Protein AF-A0A838SZ37-F1 (afdb_monomer_lite)

Secondary structure (DSSP, 8-state):
--HHHHTTSSS---TTT-SS-SSS-HHHHHHHHHHH--EEEEETT-S---B--EEEEEEETTEEEEEEEEEE--BS-----TT-SSSS-TTTTTT---EEEEEEEEEETTEEEEEEEEESTTTTPPBTB-GGGSTTTTEEEGGGSB-SSTTSPEEEEPTTT--EESSHHHHHT-SGGG-----S-EEEEEPP--GGGB-B-SS---TT-SSPP-BS-S-B---S-TTTTTTSTT--B-TTSS-----S-TTS---PPPHHHHHHHHT-

Sequence (268 aa):
MTKDYCYGNTSPLDAATDRDNDRIRDDCEAELASRLAPLLNIGNDESYPERQPYWAASRHPDRPDNIQIIYALSYLYDGGCQFCWVSKDSRQHQGDSEFIVLEITNAGGATWGLLYATLSAHFGAEEGVAPQYQSGADSYYWGDLDYPQGPFPRIWSSLDKHANYRNRAACESGAFARQDSCHGDYIGTQIPAPASRNLGNYYHVPAGSEIVATQLIPCTSWEGPDWMYYAARTGQECFWSDNVFSGWDPTKPDDATPYKRIFKIFGF

Structure (mmCIF, N/CA/C/O backbone):
data_AF-A0A838SZ37-F1
#
_entry.id   AF-A0A838SZ37-F1
#
loop_
_atom_site.group_PDB
_atom_site.id
_atom_site.type_symbol
_atom_site.label_atom_id
_atom_site.label_alt_id
_atom_site.label_comp_id
_atom_site.label_asym_id
_atom_site.label_entity_id
_atom_site.label_seq_id
_atom_site.pdbx_PDB_ins_code
_atom_site.Cartn_x
_atom_site.Cartn_y
_atom_site.Cartn_z
_atom_site.occupancy
_atom_site.B_iso_or_equiv
_atom_site.auth_seq_id
_atom_site.auth_comp_id
_atom_site.auth_asym_id
_atom_site.auth_atom_id
_atom_site.pdbx_PDB_model_num
ATOM 1 N N . MET A 1 1 ? -12.815 -10.605 12.157 1.00 90.31 1 MET A N 1
ATOM 2 C CA . MET A 1 1 ? -13.070 -9.539 13.150 1.00 90.31 1 MET A CA 1
ATOM 3 C C . MET A 1 1 ? -14.317 -8.699 12.828 1.00 90.31 1 MET A C 1
ATOM 5 O O . MET A 1 1 ? -14.578 -8.508 11.645 1.00 90.31 1 MET A O 1
ATOM 9 N N . THR A 1 2 ? -15.100 -8.209 13.808 1.00 94.25 2 THR A N 1
ATOM 10 C CA . THR A 1 2 ? -16.325 -7.398 13.558 1.00 94.25 2 THR A CA 1
ATOM 11 C C . THR A 1 2 ? -16.055 -5.888 13.519 1.00 94.25 2 THR A C 1
ATOM 13 O O . THR A 1 2 ? -15.099 -5.421 14.132 1.00 94.25 2 THR A O 1
ATOM 16 N N . LYS A 1 3 ? -16.937 -5.114 12.863 1.00 94.94 3 LYS A N 1
ATOM 17 C CA . LYS A 1 3 ? -16.900 -3.634 12.859 1.00 94.94 3 LYS A CA 1
ATOM 18 C C . LYS A 1 3 ? -16.854 -3.044 14.271 1.00 94.94 3 LYS A C 1
ATOM 20 O O . LYS A 1 3 ? -16.010 -2.204 14.562 1.00 94.94 3 LYS A O 1
ATOM 25 N N . ASP A 1 4 ? -17.727 -3.525 15.153 1.00 94.81 4 ASP A N 1
ATOM 26 C CA . ASP A 1 4 ? -17.821 -3.020 16.525 1.00 94.81 4 ASP A CA 1
ATOM 27 C C . ASP A 1 4 ? -16.569 -3.294 17.357 1.00 94.81 4 ASP A C 1
ATOM 29 O O . ASP A 1 4 ? -16.221 -2.499 18.225 1.00 94.81 4 ASP A O 1
ATOM 33 N N . TYR A 1 5 ? -15.872 -4.394 17.082 1.00 95.44 5 TYR A N 1
ATOM 34 C CA . TYR A 1 5 ? -14.597 -4.675 17.723 1.00 95.44 5 TYR A CA 1
ATOM 35 C C . TYR A 1 5 ? -13.499 -3.735 17.216 1.00 95.44 5 TYR A C 1
ATOM 37 O O . TYR A 1 5 ? -12.807 -3.116 18.023 1.00 95.44 5 TYR A O 1
ATOM 45 N N . CYS A 1 6 ? -13.385 -3.591 15.891 1.00 96.00 6 CYS A N 1
ATOM 46 C CA . CYS A 1 6 ? -12.374 -2.750 15.249 1.00 96.00 6 CYS A CA 1
ATOM 47 C C . CYS A 1 6 ? -12.474 -1.287 15.678 1.00 96.00 6 CYS A C 1
ATOM 49 O O . CYS A 1 6 ? -11.462 -0.655 15.940 1.00 96.00 6 CYS A O 1
ATOM 51 N N . TYR A 1 7 ? -13.692 -0.763 15.803 1.00 94.81 7 TYR A N 1
ATOM 52 C CA . TYR A 1 7 ? -13.933 0.623 16.207 1.00 94.81 7 TYR A CA 1
ATOM 53 C C . TYR A 1 7 ? -14.081 0.820 17.717 1.00 94.81 7 TYR A C 1
ATOM 55 O O . TYR A 1 7 ? -14.432 1.909 18.162 1.00 94.81 7 TYR A O 1
ATOM 63 N N . GLY A 1 8 ? -13.842 -0.227 18.506 1.00 92.75 8 GLY A N 1
ATOM 64 C CA . GLY A 1 8 ? -13.887 -0.170 19.961 1.00 92.75 8 GLY A CA 1
ATOM 65 C C . GLY A 1 8 ? -15.275 0.021 20.582 1.00 92.75 8 GLY A C 1
ATOM 66 O O . GLY A 1 8 ? -15.378 0.364 21.759 1.00 92.75 8 GLY A O 1
ATOM 67 N N . ASN A 1 9 ? -16.351 -0.245 19.838 1.00 92.38 9 ASN A N 1
ATOM 68 C CA . ASN A 1 9 ? -17.729 -0.181 20.336 1.00 92.38 9 ASN A CA 1
ATOM 69 C C . ASN A 1 9 ? -18.027 -1.289 21.364 1.00 92.38 9 ASN A C 1
ATOM 71 O O . ASN A 1 9 ? -18.806 -1.079 22.291 1.00 92.38 9 ASN A O 1
ATOM 75 N N . THR A 1 10 ? -17.421 -2.475 21.217 1.00 90.81 10 THR A N 1
ATOM 76 C CA . THR A 1 10 ? -17.567 -3.589 22.181 1.00 90.81 10 THR A CA 1
ATOM 77 C C . THR A 1 10 ? -16.479 -3.619 23.249 1.00 90.81 10 THR A C 1
ATOM 79 O O . THR A 1 10 ? -16.637 -4.264 24.284 1.00 90.81 10 THR A O 1
ATOM 82 N N . SER A 1 11 ? -15.339 -2.984 22.997 1.00 89.94 11 SER A N 1
ATOM 83 C CA . SER A 1 11 ? -14.203 -2.916 23.917 1.00 89.94 11 SER A CA 1
ATOM 84 C C . SER A 1 11 ? -13.462 -1.613 23.644 1.00 89.94 11 SER A C 1
ATOM 86 O O . SER A 1 11 ? -12.938 -1.485 22.537 1.00 89.94 11 SER A O 1
ATOM 88 N N . PRO A 1 12 ? -13.430 -0.664 24.597 1.00 91.38 12 PRO A N 1
ATOM 89 C CA . PRO A 1 12 ? -12.857 0.656 24.361 1.00 91.38 12 PRO A CA 1
ATOM 90 C C . PRO A 1 12 ? -11.426 0.594 23.819 1.00 91.38 12 PRO A C 1
ATOM 92 O O . PRO A 1 12 ? -10.666 -0.320 24.156 1.00 91.38 12 PRO A O 1
ATOM 95 N N . LEU A 1 13 ? -11.093 1.559 22.965 1.00 92.50 13 LEU A N 1
ATOM 96 C CA . LEU A 1 13 ? -9.727 1.803 22.509 1.00 92.50 13 LEU A CA 1
ATOM 97 C C . LEU A 1 13 ? -8.950 2.539 23.605 1.00 92.50 13 LEU A C 1
ATOM 99 O O . LEU A 1 13 ? -9.512 3.337 24.359 1.00 92.50 13 LEU A O 1
ATOM 103 N N . ASP A 1 14 ? -7.658 2.260 23.680 1.00 90.88 14 ASP A N 1
ATOM 104 C CA . ASP A 1 14 ? -6.694 2.932 24.542 1.00 90.88 14 ASP A CA 1
ATOM 105 C C . ASP A 1 14 ? -5.328 2.993 23.845 1.00 90.88 14 ASP A C 1
ATOM 107 O O . ASP A 1 14 ? -5.125 2.372 22.806 1.00 90.88 14 ASP A O 1
ATOM 111 N N . ALA A 1 15 ? -4.360 3.693 24.440 1.00 89.00 15 ALA A N 1
ATOM 112 C CA . ALA A 1 15 ? -3.028 3.854 23.849 1.00 89.00 15 ALA A CA 1
ATOM 113 C C . ALA A 1 15 ? -2.243 2.534 23.681 1.00 89.00 15 ALA A C 1
ATOM 115 O O . ALA A 1 15 ? -1.171 2.535 23.083 1.00 89.00 15 ALA A O 1
ATOM 116 N N . ALA A 1 16 ? -2.719 1.419 24.248 1.00 90.62 16 ALA A N 1
ATOM 117 C CA . ALA A 1 16 ? -2.117 0.102 24.053 1.00 90.62 16 ALA A CA 1
ATOM 118 C C . ALA A 1 16 ? -2.767 -0.677 22.901 1.00 90.62 16 ALA A C 1
ATOM 120 O O . ALA A 1 16 ? -2.186 -1.654 22.431 1.00 90.62 16 ALA A O 1
ATOM 121 N N . THR A 1 17 ? -3.968 -0.281 22.481 1.00 94.31 17 THR A N 1
ATOM 122 C CA . THR A 1 17 ? -4.795 -1.002 21.510 1.00 94.31 17 THR A CA 1
ATOM 123 C C . THR A 1 17 ? -5.094 -0.204 20.243 1.00 94.31 17 THR A C 1
ATOM 125 O O . THR A 1 17 ? -5.561 -0.811 19.288 1.00 94.31 17 THR A O 1
ATOM 128 N N . ASP A 1 18 ? -4.819 1.098 20.250 1.00 93.56 18 ASP A N 1
ATOM 129 C CA . ASP A 1 18 ? -4.876 2.058 19.139 1.00 93.56 18 ASP A CA 1
ATOM 130 C C . ASP A 1 18 ? -3.680 3.016 19.322 1.00 93.56 18 ASP A C 1
ATOM 132 O O . ASP A 1 18 ? -3.767 4.039 20.012 1.00 93.56 18 ASP A O 1
ATOM 136 N N . ARG A 1 19 ? -2.493 2.585 18.874 1.00 92.25 19 ARG A N 1
ATOM 137 C CA . ARG A 1 19 ? -1.213 3.264 19.172 1.00 92.25 19 ARG A CA 1
ATOM 138 C C . ARG A 1 19 ? -0.998 4.514 18.333 1.00 92.25 19 ARG A C 1
ATOM 140 O O . ARG A 1 19 ? -0.318 5.433 18.792 1.00 92.25 19 ARG A O 1
ATOM 147 N N . ASP A 1 20 ? -1.520 4.533 17.117 1.00 90.69 20 ASP A N 1
ATOM 148 C CA . ASP A 1 20 ? -1.491 5.680 16.216 1.00 90.69 20 ASP A CA 1
ATOM 149 C C . ASP A 1 20 ? -2.720 6.586 16.357 1.00 90.69 20 ASP A C 1
ATOM 151 O O . ASP A 1 20 ? -2.723 7.683 15.797 1.00 90.69 20 ASP A O 1
ATOM 155 N N . ASN A 1 21 ? -3.678 6.219 17.212 1.00 88.56 21 ASN A N 1
ATOM 156 C CA . ASN A 1 21 ? -4.825 7.028 17.619 1.00 88.56 21 ASN A CA 1
ATOM 157 C C . ASN A 1 21 ? -5.723 7.418 16.432 1.00 88.56 21 ASN A C 1
ATOM 159 O O . ASN A 1 21 ? -6.247 8.537 16.344 1.00 88.56 21 ASN A O 1
ATOM 163 N N . ASP A 1 22 ? -5.914 6.483 15.510 1.00 87.25 22 ASP A N 1
ATOM 164 C CA . ASP A 1 22 ? -6.737 6.662 14.319 1.00 87.25 22 ASP A CA 1
ATOM 165 C C . ASP A 1 22 ? -8.210 6.229 14.551 1.00 87.25 22 ASP A C 1
ATOM 167 O O . ASP A 1 22 ? -9.100 6.457 13.714 1.00 87.25 22 ASP A O 1
ATOM 171 N N . ARG A 1 23 ? -8.499 5.715 15.761 1.00 90.50 23 ARG A N 1
ATOM 172 C CA . ARG A 1 23 ? -9.772 5.132 16.217 1.00 90.50 23 ARG A CA 1
ATOM 173 C C . ARG A 1 23 ? -10.104 3.797 15.563 1.00 90.50 23 ARG A C 1
ATOM 175 O O . ARG A 1 23 ? -11.296 3.475 15.400 1.00 90.50 23 ARG A O 1
ATOM 182 N N . ILE A 1 24 ? -9.086 3.033 15.209 1.00 93.56 24 ILE A N 1
ATOM 183 C CA . ILE A 1 24 ? -9.139 1.640 14.805 1.00 93.56 24 ILE A CA 1
ATOM 184 C C . ILE A 1 24 ? -8.192 0.867 15.725 1.00 93.56 24 ILE A C 1
ATOM 186 O O . ILE A 1 24 ? -7.162 1.343 16.174 1.00 93.56 24 ILE A O 1
ATOM 190 N N . ARG A 1 25 ? -8.590 -0.343 16.102 1.00 95.94 25 ARG A N 1
ATOM 191 C CA . ARG A 1 25 ? -7.747 -1.203 16.926 1.00 95.94 25 ARG A CA 1
ATOM 192 C C . ARG A 1 25 ? -6.575 -1.751 16.101 1.00 95.94 25 ARG A C 1
ATOM 194 O O . ARG A 1 25 ? -6.836 -2.400 15.091 1.00 95.94 25 ARG A O 1
ATOM 201 N N . ASP A 1 26 ? -5.338 -1.630 16.582 1.00 95.88 26 ASP A N 1
ATOM 202 C CA . ASP A 1 26 ? -4.105 -2.097 15.918 1.00 95.88 26 ASP A CA 1
ATOM 203 C C . ASP A 1 26 ? -4.183 -3.548 15.401 1.00 95.88 26 ASP A C 1
ATOM 205 O O . ASP A 1 26 ? -3.699 -3.880 14.316 1.00 95.88 26 ASP A O 1
ATOM 209 N N . ASP A 1 27 ? -4.761 -4.460 16.193 1.00 96.69 27 ASP A N 1
ATOM 210 C CA . ASP A 1 27 ? -4.891 -5.869 15.801 1.00 96.69 27 ASP A CA 1
ATOM 211 C C . ASP A 1 27 ? -5.932 -6.076 14.689 1.00 96.69 27 ASP A C 1
ATOM 213 O O . ASP A 1 27 ? -5.777 -6.984 13.867 1.00 96.69 27 ASP A O 1
ATOM 217 N N . CYS A 1 28 ? -6.936 -5.199 14.603 1.00 96.81 28 CYS A N 1
ATOM 218 C CA . CYS A 1 28 ? -7.872 -5.147 13.492 1.00 96.81 28 CYS A CA 1
ATOM 219 C C . CYS A 1 28 ? -7.204 -4.667 12.225 1.00 96.81 28 CYS A C 1
ATOM 221 O O . CYS A 1 28 ? -7.352 -5.310 11.185 1.00 96.81 28 CYS A O 1
ATOM 223 N N . GLU A 1 29 ? -6.454 -3.577 12.312 1.00 97.19 29 GLU A N 1
ATOM 224 C CA . GLU A 1 29 ? -5.706 -3.066 11.176 1.00 97.19 29 GLU A CA 1
ATOM 225 C C . GLU A 1 29 ? -4.769 -4.133 10.616 1.00 97.19 29 GLU A C 1
ATOM 227 O O . GLU A 1 29 ? -4.822 -4.436 9.427 1.00 97.19 29 GLU A O 1
ATOM 232 N N . ALA A 1 30 ? -3.985 -4.781 11.484 1.00 97.44 30 ALA A N 1
ATOM 233 C CA . ALA A 1 30 ? -3.047 -5.819 11.081 1.00 97.44 30 ALA A CA 1
ATOM 234 C C . ALA A 1 30 ? -3.750 -7.052 10.481 1.00 97.44 30 ALA A C 1
ATOM 236 O O . ALA A 1 30 ? -3.291 -7.583 9.465 1.00 97.44 30 ALA A O 1
ATOM 237 N N . GLU A 1 31 ? -4.871 -7.513 11.061 1.00 96.56 31 GLU A N 1
ATOM 238 C CA . GLU A 1 31 ? -5.658 -8.621 10.495 1.00 96.56 31 GLU A CA 1
ATOM 239 C C . GLU A 1 31 ? -6.200 -8.253 9.108 1.00 96.56 31 GLU A C 1
ATOM 241 O O . GLU A 1 31 ? -6.088 -9.050 8.172 1.00 96.56 31 GLU A O 1
ATOM 246 N N . LEU A 1 32 ? -6.773 -7.056 8.953 1.00 96.69 32 LEU A N 1
ATOM 247 C CA . LEU A 1 32 ? -7.344 -6.597 7.689 1.00 96.69 32 LEU A CA 1
ATOM 248 C C . LEU A 1 32 ? -6.263 -6.386 6.627 1.00 96.69 32 LEU A C 1
ATOM 250 O O . LEU A 1 32 ? -6.397 -6.922 5.524 1.00 96.69 32 LEU A O 1
ATOM 254 N N . ALA A 1 33 ? -5.178 -5.690 6.968 1.00 97.50 33 ALA A N 1
ATOM 255 C CA . ALA A 1 33 ? -4.065 -5.414 6.071 1.00 97.50 33 ALA A CA 1
ATOM 256 C C . ALA A 1 33 ? -3.401 -6.706 5.590 1.00 97.50 33 ALA A C 1
ATOM 258 O O . ALA A 1 33 ? -3.152 -6.850 4.394 1.00 97.50 33 ALA A O 1
ATOM 259 N N . SER A 1 34 ? -3.180 -7.683 6.474 1.00 96.12 34 SER A N 1
ATOM 260 C CA . SER A 1 34 ? -2.608 -8.975 6.087 1.00 96.12 34 SER A CA 1
ATOM 261 C C . SER A 1 34 ? -3.577 -9.832 5.272 1.00 96.12 34 SER A C 1
ATOM 263 O O . SER A 1 34 ? -3.155 -10.488 4.321 1.00 96.12 34 SER A O 1
ATOM 265 N N . ARG A 1 35 ? -4.868 -9.856 5.622 1.00 94.06 35 ARG A N 1
ATOM 266 C CA . ARG A 1 35 ? -5.858 -10.722 4.962 1.00 94.06 35 ARG A CA 1
ATOM 267 C C . ARG A 1 35 ? -6.258 -10.223 3.576 1.00 94.06 35 ARG A C 1
ATOM 269 O O . ARG A 1 35 ? -6.558 -11.040 2.705 1.00 94.06 35 ARG A O 1
ATOM 276 N N . LEU A 1 36 ? -6.322 -8.907 3.401 1.00 94.75 36 LEU A N 1
ATOM 277 C CA . LEU A 1 36 ? -6.743 -8.254 2.161 1.00 94.75 36 LEU A CA 1
ATOM 278 C C . LEU A 1 36 ? -5.561 -7.758 1.323 1.00 94.75 36 LEU A C 1
ATOM 280 O O . LEU A 1 36 ? -5.788 -7.218 0.243 1.00 94.75 36 LEU A O 1
ATOM 284 N N . ALA A 1 37 ? -4.325 -8.000 1.782 1.00 96.56 37 ALA A N 1
ATOM 285 C CA . ALA A 1 37 ? -3.109 -7.697 1.043 1.00 96.56 37 ALA A CA 1
ATOM 286 C C . ALA A 1 37 ? -3.202 -8.212 -0.401 1.00 96.56 37 ALA A C 1
ATOM 288 O O . ALA A 1 37 ? -3.410 -9.418 -0.590 1.00 96.56 37 ALA A O 1
ATOM 289 N N . PRO A 1 38 ? -3.038 -7.333 -1.405 1.00 96.50 38 PRO A N 1
ATOM 290 C CA . PRO A 1 38 ? -3.094 -7.720 -2.802 1.00 96.50 38 PRO A CA 1
ATOM 291 C C . PRO A 1 38 ? -2.074 -8.798 -3.165 1.00 96.50 38 PRO A C 1
ATOM 293 O O . PRO A 1 38 ? -0.976 -8.877 -2.602 1.00 96.50 38 PRO A O 1
ATOM 296 N N . LEU A 1 39 ? -2.422 -9.592 -4.174 1.00 95.62 39 LEU A N 1
ATOM 297 C CA . LEU A 1 39 ? -1.465 -10.414 -4.896 1.00 95.62 39 LEU A CA 1
ATOM 298 C C . LEU A 1 39 ? -0.758 -9.527 -5.922 1.00 95.62 39 LEU A C 1
ATOM 300 O O . LEU A 1 39 ? -1.337 -9.195 -6.957 1.00 95.62 39 LEU A O 1
ATOM 304 N N . LEU A 1 40 ? 0.485 -9.151 -5.637 1.00 95.00 40 LEU A N 1
ATOM 305 C CA . LEU A 1 40 ? 1.296 -8.357 -6.546 1.00 95.00 40 LEU A CA 1
ATOM 306 C C . LEU A 1 40 ? 1.958 -9.277 -7.572 1.00 95.00 40 LEU A C 1
ATOM 308 O O . LEU A 1 40 ? 2.808 -10.107 -7.237 1.00 95.00 40 LEU A O 1
ATOM 312 N N . ASN A 1 41 ? 1.529 -9.143 -8.818 1.00 93.88 41 ASN A N 1
ATOM 313 C CA . ASN A 1 41 ? 2.091 -9.823 -9.968 1.00 93.88 41 ASN A CA 1
ATOM 314 C C . ASN A 1 41 ? 3.240 -8.979 -10.523 1.00 93.88 41 ASN A C 1
ATOM 316 O O . ASN A 1 41 ? 3.003 -7.921 -11.104 1.00 93.88 41 ASN A O 1
ATOM 320 N N . ILE A 1 42 ? 4.458 -9.500 -10.395 1.00 90.81 42 ILE A N 1
ATOM 321 C CA . ILE A 1 42 ? 5.675 -8.952 -11.003 1.00 90.81 42 ILE A CA 1
ATOM 322 C C . ILE A 1 42 ? 6.172 -9.951 -12.059 1.00 90.81 42 ILE A C 1
ATOM 324 O O . ILE A 1 42 ? 6.028 -11.169 -11.871 1.00 90.81 42 ILE A O 1
ATOM 328 N N . GLY A 1 43 ? 6.682 -9.440 -13.181 1.00 88.19 43 GLY A N 1
ATOM 329 C CA . GLY A 1 43 ? 7.246 -10.257 -14.255 1.00 88.19 43 GLY A CA 1
ATOM 330 C C . GLY A 1 43 ? 8.454 -11.050 -13.760 1.00 88.19 43 GLY A C 1
ATOM 331 O O . GLY A 1 43 ? 9.215 -10.590 -12.914 1.00 88.19 43 GLY A O 1
ATOM 332 N N . ASN A 1 44 ? 8.639 -12.272 -14.251 1.00 87.81 44 ASN A N 1
ATOM 333 C CA . ASN A 1 44 ? 9.827 -13.070 -13.935 1.00 87.81 44 ASN A CA 1
ATOM 334 C C . ASN A 1 44 ? 11.111 -12.530 -14.586 1.00 87.81 44 ASN A C 1
ATOM 336 O O . ASN A 1 44 ? 12.204 -12.976 -14.239 1.00 87.81 44 ASN A O 1
ATOM 340 N N . ASP A 1 45 ? 10.958 -11.618 -15.539 1.00 85.69 45 ASP A N 1
ATOM 341 C CA . ASP A 1 45 ? 11.991 -10.838 -16.202 1.00 85.69 45 ASP A CA 1
ATOM 342 C C . ASP A 1 45 ? 12.221 -9.466 -15.550 1.00 85.69 45 ASP A C 1
ATOM 344 O O . ASP A 1 45 ? 13.029 -8.700 -16.068 1.00 85.69 45 ASP A O 1
ATOM 348 N N . GLU A 1 46 ? 11.568 -9.174 -14.417 1.00 87.75 46 GLU A N 1
ATOM 349 C CA . GLU A 1 46 ? 11.818 -7.961 -13.635 1.00 87.75 46 GLU A CA 1
ATOM 350 C C . GLU A 1 46 ? 13.281 -7.881 -13.203 1.00 87.75 46 GLU A C 1
ATOM 352 O O . GLU A 1 46 ? 13.822 -8.799 -12.577 1.00 87.75 46 GLU A O 1
ATOM 357 N N . SER A 1 47 ? 13.914 -6.759 -13.543 1.00 85.19 47 SER A N 1
ATOM 358 C CA . SER A 1 47 ? 15.313 -6.498 -13.233 1.00 85.19 47 SER A CA 1
ATOM 359 C C . SER A 1 47 ? 15.512 -6.158 -11.755 1.00 85.19 47 SER A C 1
ATOM 361 O O . SER A 1 47 ? 16.606 -6.376 -11.229 1.00 85.19 47 SER A O 1
ATOM 363 N N . TYR A 1 48 ? 14.476 -5.625 -11.095 1.00 84.94 48 TYR A N 1
ATOM 364 C CA . TYR A 1 48 ? 14.543 -5.057 -9.747 1.00 84.94 48 TYR A CA 1
ATOM 365 C C . TYR A 1 48 ? 13.353 -5.457 -8.845 1.00 84.94 48 TYR A C 1
ATOM 367 O O . TYR A 1 48 ? 12.674 -4.602 -8.276 1.00 84.94 48 TYR A O 1
ATOM 375 N N . PRO A 1 49 ? 13.072 -6.761 -8.657 1.00 87.62 49 PRO A N 1
ATOM 376 C CA . PRO A 1 49 ? 11.864 -7.210 -7.961 1.00 87.62 49 PRO A CA 1
ATOM 377 C C . PRO A 1 49 ? 11.897 -6.973 -6.441 1.00 87.62 49 PRO A C 1
ATOM 379 O O . PRO A 1 49 ? 10.880 -7.167 -5.751 1.00 87.62 49 PRO A O 1
ATOM 382 N N . GLU A 1 50 ? 13.067 -6.646 -5.888 1.00 88.38 50 GLU A N 1
ATOM 383 C CA . GLU A 1 50 ? 13.269 -6.503 -4.456 1.00 88.38 50 GLU A CA 1
ATOM 384 C C . GLU A 1 50 ? 12.626 -5.237 -3.906 1.00 88.38 50 GLU A C 1
ATOM 386 O O . GLU A 1 50 ? 12.739 -4.141 -4.448 1.00 88.38 50 GLU A O 1
ATOM 391 N N . ARG A 1 51 ? 11.943 -5.403 -2.777 1.00 90.50 51 ARG A N 1
ATOM 392 C CA . ARG A 1 51 ? 11.127 -4.363 -2.162 1.00 90.50 51 ARG A CA 1
ATOM 393 C C . ARG A 1 51 ? 10.912 -4.635 -0.683 1.00 90.50 51 ARG A C 1
ATOM 395 O O . ARG A 1 51 ? 10.989 -5.785 -0.236 1.00 90.50 51 ARG A O 1
ATOM 402 N N . GLN A 1 52 ? 10.599 -3.587 0.064 1.00 92.00 52 GLN A N 1
ATOM 403 C CA . GLN A 1 52 ? 10.385 -3.635 1.504 1.00 92.00 52 GLN A CA 1
ATOM 404 C C . GLN A 1 52 ? 9.054 -2.978 1.865 1.00 92.00 52 GLN A C 1
ATOM 406 O O . GLN A 1 52 ? 9.047 -1.885 2.411 1.00 92.00 52 GLN A O 1
ATOM 411 N N . PRO A 1 53 ? 7.918 -3.635 1.595 1.00 95.44 53 PRO A N 1
ATOM 412 C CA . PRO A 1 53 ? 6.636 -2.970 1.697 1.00 95.44 53 PRO A CA 1
ATOM 413 C C . PRO A 1 53 ? 6.271 -2.664 3.148 1.00 95.44 53 PRO A C 1
ATOM 415 O O . PRO A 1 53 ? 6.537 -3.467 4.053 1.00 95.44 53 PRO A O 1
ATOM 418 N N . TYR A 1 54 ? 5.625 -1.518 3.311 1.00 97.31 54 TYR A N 1
ATOM 419 C CA . TYR A 1 54 ? 5.018 -0.989 4.523 1.00 97.31 54 TYR A CA 1
ATOM 420 C C . TYR A 1 54 ? 3.529 -0.764 4.297 1.00 97.31 54 TYR A C 1
ATOM 422 O O . TYR A 1 54 ? 3.047 -0.789 3.162 1.00 97.31 54 TYR A O 1
ATOM 430 N N . TRP A 1 55 ? 2.783 -0.551 5.372 1.00 98.06 55 TRP A N 1
ATOM 431 C CA . TRP A 1 55 ? 1.358 -0.284 5.261 1.00 98.06 55 TRP A CA 1
ATOM 432 C C . TRP A 1 55 ? 0.878 0.695 6.323 1.00 98.06 55 TRP A C 1
ATOM 434 O O . TRP A 1 55 ? 1.522 0.849 7.352 1.00 98.06 55 TRP A O 1
ATOM 444 N N . ALA A 1 56 ? -0.250 1.345 6.072 1.00 97.00 56 ALA A N 1
ATOM 445 C CA . ALA A 1 56 ? -1.001 2.099 7.072 1.00 97.00 56 ALA A CA 1
ATOM 446 C C . ALA A 1 56 ? -2.488 1.826 6.884 1.00 97.00 56 ALA A C 1
ATOM 448 O O . ALA A 1 56 ? -2.925 1.539 5.763 1.00 97.00 56 ALA A O 1
ATOM 449 N N . ALA A 1 57 ? -3.253 1.923 7.963 1.00 96.00 57 ALA A N 1
ATOM 450 C CA . ALA A 1 57 ? -4.700 1.938 7.909 1.00 96.00 57 ALA A CA 1
ATOM 451 C C . ALA A 1 57 ? -5.228 3.284 8.421 1.00 96.00 57 ALA A C 1
ATOM 453 O O . ALA A 1 57 ? -4.533 4.051 9.083 1.00 96.00 57 ALA A O 1
ATOM 454 N N . SER A 1 58 ? -6.429 3.629 7.980 1.00 93.50 58 SER A N 1
ATOM 455 C CA . SER A 1 58 ? -7.139 4.807 8.455 1.00 93.50 58 SER A CA 1
ATOM 456 C C . SER A 1 58 ? -8.631 4.634 8.252 1.00 93.50 58 SER A C 1
ATOM 458 O O . SER A 1 58 ? -9.095 3.834 7.432 1.00 93.50 58 SER A O 1
ATOM 460 N N . ARG A 1 59 ? -9.433 5.424 8.961 1.00 91.50 59 ARG A N 1
ATOM 461 C CA . ARG A 1 59 ? -10.827 5.623 8.559 1.00 91.50 59 ARG A CA 1
ATOM 462 C C . ARG A 1 59 ? -10.868 6.487 7.309 1.00 91.50 59 ARG A C 1
ATOM 464 O O . ARG A 1 59 ? -10.188 7.506 7.240 1.00 91.50 59 ARG A O 1
ATOM 471 N N . HIS A 1 60 ? -11.745 6.143 6.369 1.00 90.44 60 HIS A N 1
ATOM 472 C CA . HIS A 1 60 ? -11.960 7.004 5.212 1.00 90.44 60 HIS A CA 1
ATOM 473 C C . HIS A 1 60 ? -12.492 8.375 5.682 1.00 90.44 60 HIS A C 1
ATOM 475 O O . HIS A 1 60 ? -13.527 8.412 6.362 1.00 90.44 60 HIS A O 1
ATOM 481 N N . PRO A 1 61 ? -11.880 9.505 5.275 1.00 83.31 61 PRO A N 1
ATOM 482 C CA . PRO A 1 61 ? -12.192 10.833 5.815 1.00 83.31 61 PRO A CA 1
ATOM 483 C C . PRO A 1 61 ? -13.661 11.236 5.616 1.00 83.31 61 PRO A C 1
ATOM 485 O O . PRO A 1 61 ? -14.309 11.723 6.540 1.00 83.31 61 PRO A O 1
ATOM 488 N N . ASP A 1 62 ? -14.224 10.953 4.436 1.00 85.38 62 ASP A N 1
ATOM 489 C CA . ASP A 1 62 ? -15.632 11.259 4.125 1.00 85.38 62 ASP A CA 1
ATOM 490 C C . ASP A 1 62 ? -16.622 10.123 4.440 1.00 85.38 62 ASP A C 1
ATOM 492 O O . ASP A 1 62 ? -17.839 10.299 4.343 1.00 85.38 62 ASP A O 1
ATOM 496 N N . ARG A 1 63 ? -16.125 8.927 4.776 1.00 89.56 63 ARG A N 1
ATOM 497 C CA . ARG A 1 63 ? -16.925 7.708 4.976 1.00 89.56 63 ARG A CA 1
ATOM 498 C C . ARG A 1 63 ? -16.378 6.941 6.180 1.00 89.56 63 ARG A C 1
ATOM 500 O O . ARG A 1 63 ? -15.854 5.849 6.009 1.00 89.56 63 ARG A O 1
ATOM 507 N N . PRO A 1 64 ? -16.524 7.458 7.410 1.00 86.44 64 PRO A N 1
ATOM 508 C CA . PRO A 1 64 ? -15.816 6.951 8.596 1.00 86.44 64 PRO A CA 1
ATOM 509 C C . PRO A 1 64 ? -16.198 5.525 9.042 1.00 86.44 64 PRO A C 1
ATOM 511 O O . PRO A 1 64 ? -15.643 5.014 10.017 1.00 86.44 64 PRO A O 1
ATOM 514 N N . ASP A 1 65 ? -17.166 4.912 8.355 1.00 90.50 65 ASP A N 1
ATOM 515 C CA . ASP A 1 65 ? -17.557 3.504 8.466 1.00 90.50 65 ASP A CA 1
ATOM 516 C C . ASP A 1 65 ? -16.744 2.561 7.561 1.00 90.50 65 ASP A C 1
ATOM 518 O O . ASP A 1 65 ? -16.847 1.339 7.700 1.00 90.50 65 ASP A O 1
ATOM 522 N N . ASN A 1 66 ? -15.972 3.127 6.635 1.00 94.56 66 ASN A N 1
ATOM 523 C CA . ASN A 1 66 ? -15.033 2.436 5.769 1.00 94.56 66 ASN A CA 1
ATOM 524 C C . ASN A 1 66 ? -13.615 2.615 6.317 1.00 94.56 66 ASN A C 1
ATOM 526 O O . ASN A 1 66 ? -13.287 3.631 6.935 1.00 94.56 66 ASN A O 1
ATOM 530 N N . ILE A 1 67 ? -12.777 1.617 6.063 1.00 95.62 67 ILE A N 1
ATOM 531 C CA . ILE A 1 67 ? -11.348 1.646 6.381 1.00 95.62 67 ILE A CA 1
ATOM 532 C C . ILE A 1 67 ? -10.596 1.743 5.058 1.00 95.62 67 ILE A C 1
ATOM 534 O O . ILE A 1 67 ? -10.970 1.083 4.088 1.00 95.62 67 ILE A O 1
ATOM 538 N N . GLN A 1 68 ? -9.561 2.567 5.005 1.00 95.50 68 GLN A N 1
ATOM 539 C CA . GLN A 1 68 ? -8.593 2.582 3.922 1.00 95.50 68 GLN A CA 1
ATOM 540 C C . GLN A 1 68 ? -7.308 1.917 4.398 1.00 95.50 68 GLN A C 1
ATOM 542 O O . GLN A 1 68 ? -6.927 2.056 5.555 1.00 95.50 68 GLN A O 1
ATOM 547 N N . ILE A 1 69 ? -6.659 1.170 3.512 1.00 97.56 69 ILE A N 1
ATOM 548 C CA . ILE A 1 69 ? -5.365 0.540 3.761 1.00 97.56 69 ILE A CA 1
ATOM 549 C C . ILE A 1 69 ? -4.458 0.915 2.605 1.00 97.56 69 ILE A C 1
ATOM 551 O O . ILE A 1 69 ? -4.756 0.567 1.463 1.00 97.56 69 ILE A O 1
ATOM 555 N N . ILE A 1 70 ? -3.366 1.616 2.882 1.00 96.94 70 ILE A N 1
ATOM 556 C CA . ILE A 1 70 ? -2.326 1.875 1.891 1.00 96.94 70 ILE A CA 1
ATOM 557 C C . ILE A 1 70 ? -1.184 0.887 2.080 1.00 96.94 70 ILE A C 1
ATOM 559 O O . ILE A 1 70 ? -0.751 0.637 3.199 1.00 96.94 70 ILE A O 1
ATOM 563 N N . TYR A 1 71 ? -0.688 0.346 0.974 1.00 97.81 71 TYR A N 1
ATOM 564 C CA . TYR A 1 71 ? 0.543 -0.425 0.894 1.00 97.81 71 TYR A CA 1
ATOM 565 C C . TYR A 1 71 ? 1.573 0.436 0.166 1.00 97.81 71 TYR A C 1
ATOM 567 O O . TYR A 1 71 ? 1.423 0.683 -1.029 1.00 97.81 71 TYR A O 1
ATOM 575 N N . ALA A 1 72 ? 2.588 0.901 0.889 1.00 95.56 72 ALA A N 1
ATOM 576 C CA . ALA A 1 72 ? 3.764 1.557 0.329 1.00 95.56 72 ALA A CA 1
ATOM 577 C C . ALA A 1 72 ? 4.757 0.462 -0.064 1.00 95.56 72 ALA A C 1
ATOM 579 O O . ALA A 1 72 ? 5.197 -0.294 0.800 1.00 95.56 72 ALA A O 1
ATOM 580 N N . LEU A 1 73 ? 5.044 0.293 -1.356 1.00 93.81 73 LEU A N 1
ATOM 581 C CA . LEU A 1 73 ? 5.763 -0.896 -1.823 1.00 93.81 73 LEU A CA 1
ATOM 582 C C . LEU A 1 73 ? 7.270 -0.819 -1.570 1.00 93.81 73 LEU A C 1
ATOM 584 O O . LEU A 1 73 ? 7.875 -1.860 -1.304 1.00 93.81 73 LEU A O 1
ATOM 588 N N . SER A 1 74 ? 7.839 0.391 -1.583 1.00 88.81 74 SER A N 1
ATOM 589 C CA . SER A 1 74 ? 9.229 0.669 -1.188 1.00 88.81 74 SER A CA 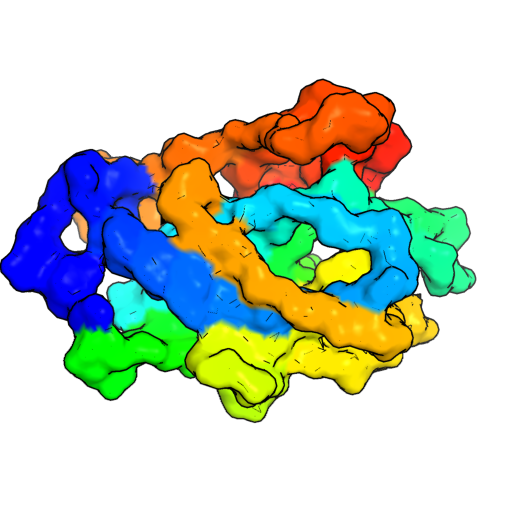1
ATOM 590 C C . SER A 1 74 ? 10.241 -0.235 -1.899 1.00 88.81 74 SER A C 1
ATOM 592 O O . SER A 1 74 ? 10.917 -1.069 -1.283 1.00 88.81 74 SER A O 1
ATOM 594 N N . TYR A 1 75 ? 10.306 -0.113 -3.226 1.00 86.81 75 TYR A N 1
ATOM 595 C CA . TYR A 1 75 ? 11.241 -0.871 -4.055 1.00 86.81 75 TYR A CA 1
ATOM 596 C C . TYR A 1 75 ? 12.687 -0.522 -3.718 1.00 86.81 75 TYR A C 1
ATOM 598 O O . TYR A 1 75 ? 13.018 0.634 -3.450 1.00 86.81 75 TYR A O 1
ATOM 606 N N . LEU A 1 76 ? 13.557 -1.537 -3.738 1.00 81.50 76 LEU A N 1
ATOM 607 C CA . LEU A 1 76 ? 14.992 -1.342 -3.565 1.00 81.50 76 LEU A CA 1
ATOM 608 C C . LEU A 1 76 ? 15.517 -0.372 -4.628 1.00 81.50 76 LEU A C 1
ATOM 610 O O . LEU A 1 76 ? 16.270 0.555 -4.329 1.00 81.50 76 LEU A O 1
ATOM 614 N N . TYR A 1 77 ? 15.091 -0.616 -5.861 1.00 79.44 77 TYR A N 1
ATOM 615 C CA . TYR A 1 77 ? 15.433 0.155 -7.031 1.00 79.44 77 TYR A CA 1
ATOM 616 C C . TYR A 1 77 ? 14.235 0.178 -7.971 1.00 79.44 77 TYR A C 1
ATOM 618 O O . TYR A 1 77 ? 13.568 -0.836 -8.157 1.00 79.44 77 TYR A O 1
ATOM 626 N N . ASP A 1 78 ? 14.008 1.328 -8.584 1.00 76.25 78 ASP A N 1
ATOM 627 C CA . ASP A 1 78 ? 13.023 1.504 -9.634 1.00 76.25 78 ASP A CA 1
ATOM 628 C C . ASP A 1 78 ? 13.755 1.999 -10.883 1.00 76.25 78 ASP A C 1
ATOM 630 O O . ASP A 1 78 ? 14.427 3.036 -10.887 1.00 76.25 78 ASP A O 1
ATOM 634 N N . GLY A 1 79 ? 13.705 1.184 -11.933 1.00 74.38 79 GLY A N 1
ATOM 635 C CA . GLY A 1 79 ? 14.403 1.433 -13.184 1.00 74.38 79 GLY A CA 1
ATOM 636 C C . GLY A 1 79 ? 13.816 2.578 -13.981 1.00 74.38 79 GLY A C 1
ATOM 637 O O . GLY A 1 79 ? 14.525 3.125 -14.841 1.00 74.38 79 GLY A O 1
ATOM 638 N N . GLY A 1 80 ? 12.586 2.985 -13.664 1.00 76.94 80 GLY A N 1
ATOM 639 C CA . GLY A 1 80 ? 11.841 3.955 -14.436 1.00 76.94 80 GLY A CA 1
ATOM 640 C C . GLY A 1 80 ? 11.724 3.513 -15.893 1.00 76.94 80 GLY A C 1
ATOM 641 O O . GLY A 1 80 ? 11.687 2.330 -16.236 1.00 76.94 80 GLY A O 1
ATOM 642 N N . CYS A 1 81 ? 11.648 4.476 -16.804 1.00 71.19 81 CYS A N 1
ATOM 643 C CA . CYS A 1 81 ? 11.357 4.177 -18.197 1.00 71.19 81 CYS A CA 1
ATOM 644 C C . CYS A 1 81 ? 12.591 3.794 -19.033 1.00 71.19 81 CYS A C 1
ATOM 646 O O . CYS A 1 81 ? 13.221 4.648 -19.665 1.00 71.19 81 CYS A O 1
ATOM 648 N N . GLN A 1 82 ? 12.887 2.493 -19.143 1.00 59.38 82 GLN A N 1
ATOM 649 C CA . GLN A 1 82 ? 13.993 1.998 -19.979 1.00 59.38 82 GLN A CA 1
ATOM 650 C C . GLN A 1 82 ? 13.794 2.284 -21.488 1.00 59.38 82 GLN A C 1
ATOM 652 O O . GLN A 1 82 ? 14.764 2.528 -22.208 1.00 59.38 82 GLN A O 1
ATOM 657 N N . PHE A 1 83 ? 12.543 2.317 -21.968 1.00 60.19 83 PHE A N 1
ATOM 658 C CA . PHE A 1 83 ? 12.189 2.475 -23.390 1.00 60.19 83 PHE A CA 1
ATOM 659 C C . PHE A 1 83 ? 11.419 3.765 -23.704 1.00 60.19 83 PHE A C 1
ATOM 661 O O . PHE A 1 83 ? 10.578 3.795 -24.605 1.00 60.19 83 PHE A O 1
ATOM 668 N N . CYS A 1 84 ? 11.678 4.860 -22.992 1.00 61.16 84 CYS A N 1
ATOM 669 C CA . CYS A 1 84 ? 11.071 6.149 -23.323 1.00 61.16 84 CYS A CA 1
ATOM 670 C C . CYS A 1 84 ? 11.683 6.719 -24.612 1.00 61.16 84 CYS A C 1
ATOM 672 O O . CYS A 1 84 ? 12.621 7.500 -24.597 1.00 61.16 84 CYS A O 1
ATOM 674 N N . TRP A 1 85 ? 11.147 6.333 -25.773 1.00 53.00 85 TRP A N 1
ATOM 675 C CA . TRP A 1 85 ? 11.626 6.785 -27.091 1.00 53.00 85 TRP A CA 1
ATOM 676 C C . TRP A 1 85 ? 11.430 8.289 -27.346 1.00 53.00 85 TRP A C 1
ATOM 678 O O . TRP A 1 85 ? 11.969 8.834 -28.310 1.00 53.00 85 TRP A O 1
ATOM 688 N N . VAL A 1 86 ? 10.612 8.948 -26.521 1.00 54.47 86 VAL A N 1
ATOM 689 C CA . VAL A 1 86 ? 10.102 10.308 -26.755 1.00 54.47 86 VAL A CA 1
ATOM 690 C C . VAL A 1 86 ? 10.855 11.356 -25.930 1.00 54.47 86 VAL A C 1
ATOM 692 O O . VAL A 1 86 ? 10.941 12.513 -26.337 1.00 54.47 86 VAL A O 1
ATOM 695 N N . SER A 1 87 ? 11.480 10.952 -24.824 1.00 51.91 87 SER A N 1
ATOM 696 C CA . SER A 1 87 ? 12.385 11.771 -24.023 1.00 51.91 87 SER A CA 1
ATOM 697 C C . SER A 1 87 ? 13.757 11.097 -24.034 1.00 51.91 87 SER A C 1
ATOM 699 O O . SER A 1 87 ? 13.895 9.917 -23.7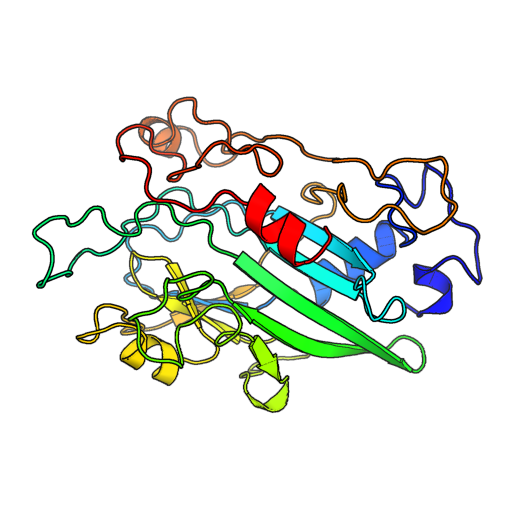50 1.00 51.91 87 SER A O 1
ATOM 701 N N . LYS A 1 88 ? 14.828 11.831 -24.354 1.00 47.38 88 LYS A N 1
ATOM 702 C CA . LYS A 1 88 ? 16.210 11.309 -24.240 1.00 47.38 88 LYS A CA 1
ATOM 703 C C . LYS A 1 88 ? 16.636 11.047 -22.786 1.00 47.38 88 LYS A C 1
ATOM 705 O O . LYS A 1 88 ? 17.822 10.859 -22.529 1.00 47.38 88 LYS A O 1
ATOM 710 N N . ASP A 1 89 ? 15.691 11.089 -21.855 1.00 55.41 89 ASP A N 1
ATOM 711 C CA . ASP A 1 89 ? 15.928 10.927 -20.441 1.00 55.41 89 ASP A CA 1
ATOM 712 C C . ASP A 1 89 ? 15.282 9.627 -19.959 1.00 55.41 89 ASP A C 1
ATOM 714 O O . ASP A 1 89 ? 14.122 9.589 -19.560 1.00 55.41 89 ASP A O 1
ATOM 718 N N . SER A 1 90 ? 16.061 8.546 -19.990 1.00 56.69 90 SER A N 1
ATOM 719 C CA . SER A 1 90 ? 15.690 7.232 -19.449 1.00 56.69 90 SER A CA 1
ATOM 720 C C . SER A 1 90 ? 15.584 7.218 -17.914 1.00 56.69 90 SER A C 1
ATOM 722 O O . SER A 1 90 ? 15.651 6.152 -17.309 1.00 56.69 90 SER A O 1
ATOM 724 N N . ARG A 1 91 ? 15.544 8.395 -17.275 1.00 61.59 91 ARG A N 1
ATOM 725 C CA . ARG A 1 91 ? 15.415 8.580 -15.825 1.00 61.59 91 ARG A CA 1
ATOM 726 C C . ARG A 1 91 ? 14.026 9.059 -15.412 1.00 61.59 91 ARG A C 1
ATOM 728 O O . ARG A 1 91 ? 13.754 9.132 -14.223 1.00 61.59 91 ARG A O 1
ATOM 735 N N . GLN A 1 92 ? 13.145 9.346 -16.372 1.00 65.12 92 GLN A N 1
ATOM 736 C CA . GLN A 1 92 ? 11.741 9.617 -16.068 1.00 65.12 92 GLN A CA 1
ATOM 737 C C . GLN A 1 92 ? 11.134 8.415 -15.342 1.00 65.12 92 GLN A C 1
ATOM 739 O O . GLN A 1 92 ? 11.334 7.274 -15.778 1.00 65.12 92 GLN A O 1
ATOM 744 N N . HIS A 1 93 ? 10.394 8.700 -14.268 1.00 71.69 93 HIS A N 1
ATOM 745 C CA . HIS A 1 93 ? 9.765 7.713 -13.386 1.00 71.69 93 HIS A CA 1
ATOM 746 C C . HIS A 1 93 ? 10.740 6.868 -12.560 1.00 71.69 93 HIS A C 1
ATOM 748 O O . HIS A 1 93 ? 10.345 5.839 -12.040 1.00 71.69 93 HIS A O 1
ATOM 754 N N . GLN A 1 94 ? 12.025 7.238 -12.464 1.00 74.94 94 GLN A N 1
ATOM 755 C CA . GLN A 1 94 ? 12.929 6.532 -11.555 1.00 74.94 94 GLN A CA 1
ATOM 756 C C . GLN A 1 94 ? 12.599 6.878 -10.110 1.00 74.94 94 GLN A C 1
ATOM 758 O O . GLN A 1 94 ? 12.800 8.012 -9.672 1.00 74.94 94 GLN A O 1
ATOM 763 N N . GLY A 1 95 ? 12.167 5.860 -9.374 1.00 72.44 95 GLY A N 1
ATOM 764 C CA . GLY A 1 95 ? 11.957 5.943 -7.942 1.00 72.44 95 GLY A CA 1
ATOM 765 C C . GLY A 1 95 ? 10.589 6.474 -7.562 1.00 72.44 95 GLY A C 1
ATOM 766 O O . GLY A 1 95 ? 10.445 6.974 -6.450 1.00 72.44 95 GLY A O 1
ATOM 767 N N . ASP A 1 96 ? 9.605 6.399 -8.463 1.00 76.00 96 ASP A N 1
ATOM 768 C CA . ASP A 1 96 ? 8.247 6.828 -8.156 1.00 76.00 96 ASP A CA 1
ATOM 769 C C . ASP A 1 96 ? 7.748 6.095 -6.896 1.00 76.00 96 ASP A C 1
ATOM 771 O O . ASP A 1 96 ? 8.037 4.919 -6.654 1.00 76.00 96 ASP A O 1
ATOM 775 N N . SER A 1 97 ? 7.025 6.810 -6.025 1.00 84.50 97 SER A N 1
ATOM 776 C CA . SER A 1 97 ? 6.413 6.151 -4.869 1.00 84.50 97 SER A CA 1
ATOM 777 C C . SER A 1 97 ? 5.307 5.238 -5.365 1.00 84.50 97 SER A C 1
ATOM 779 O O . SER A 1 97 ? 4.204 5.684 -5.678 1.00 84.50 97 SER A O 1
ATOM 781 N N . GLU A 1 98 ? 5.613 3.951 -5.411 1.00 89.94 98 GLU A N 1
ATOM 782 C CA . GLU A 1 98 ? 4.674 2.923 -5.809 1.00 89.94 98 GLU A CA 1
ATOM 783 C C . GLU A 1 98 ? 3.789 2.497 -4.641 1.00 89.94 98 GLU A C 1
ATOM 785 O O . GLU A 1 98 ? 4.258 2.090 -3.573 1.00 89.94 98 GLU A O 1
ATOM 790 N N . PHE A 1 99 ? 2.478 2.570 -4.847 1.00 93.25 99 PHE A N 1
ATOM 791 C CA . PHE A 1 99 ? 1.501 2.326 -3.799 1.00 93.25 99 PHE A CA 1
ATOM 792 C C . PHE A 1 99 ? 0.227 1.665 -4.314 1.00 93.25 99 PHE A C 1
ATOM 794 O O . PHE A 1 99 ? -0.138 1.740 -5.489 1.00 93.25 99 PHE A O 1
ATOM 801 N N . ILE A 1 100 ? -0.490 1.050 -3.378 1.00 96.06 100 ILE A N 1
ATOM 802 C CA . ILE A 1 100 ? -1.842 0.531 -3.578 1.00 96.06 100 ILE A CA 1
ATOM 803 C C . ILE A 1 100 ? -2.689 0.978 -2.390 1.00 96.06 100 ILE A C 1
ATOM 805 O O . ILE A 1 100 ? -2.333 0.679 -1.255 1.00 96.06 100 ILE A O 1
ATOM 809 N N . VAL A 1 101 ? -3.810 1.656 -2.627 1.00 95.94 101 VAL A N 1
ATOM 810 C CA . VAL A 1 101 ? -4.803 1.976 -1.590 1.00 95.94 101 VAL A CA 1
ATOM 811 C C . VAL A 1 101 ? -6.029 1.103 -1.786 1.00 95.94 101 VAL A C 1
ATOM 813 O O . VAL A 1 101 ? -6.608 1.084 -2.866 1.00 95.94 101 VAL A O 1
ATOM 816 N N . LEU A 1 102 ? -6.453 0.404 -0.741 1.00 96.38 102 LEU A N 1
ATOM 817 C CA . LEU A 1 102 ? -7.697 -0.353 -0.698 1.00 96.38 102 LEU A CA 1
ATOM 818 C C . LEU A 1 102 ? -8.694 0.360 0.215 1.00 96.38 102 LEU A C 1
ATOM 820 O O . LEU A 1 102 ? -8.407 0.552 1.390 1.00 96.38 102 LEU A O 1
ATOM 824 N N . GLU A 1 103 ? -9.878 0.704 -0.286 1.00 95.75 103 GLU A N 1
ATOM 825 C CA . GLU A 1 103 ? -11.021 1.102 0.544 1.00 95.75 103 GLU A CA 1
ATOM 826 C C . GLU A 1 103 ? -11.903 -0.122 0.785 1.00 95.75 103 GLU A C 1
ATOM 828 O O . GLU A 1 103 ? -12.391 -0.750 -0.158 1.00 95.75 103 GLU A O 1
ATOM 833 N N . ILE A 1 104 ? -12.138 -0.452 2.050 1.00 96.12 104 ILE A N 1
ATOM 834 C CA . ILE A 1 104 ? -12.906 -1.619 2.473 1.00 96.12 104 ILE A CA 1
ATOM 835 C C . ILE A 1 104 ? -14.081 -1.203 3.356 1.00 96.12 104 ILE A C 1
ATOM 837 O O . ILE A 1 104 ? -14.045 -0.198 4.066 1.00 96.12 104 ILE A O 1
ATOM 841 N N . THR A 1 105 ? -15.132 -2.014 3.343 1.00 95.62 105 THR A N 1
ATOM 842 C CA . THR A 1 105 ? -16.318 -1.813 4.178 1.00 95.62 105 THR A CA 1
ATOM 843 C C . THR A 1 105 ? -16.724 -3.101 4.875 1.00 95.62 105 THR A C 1
ATOM 845 O O . THR A 1 105 ? -16.458 -4.205 4.386 1.00 95.62 105 THR A O 1
ATOM 848 N N . ASN A 1 106 ? -17.383 -2.982 6.027 1.00 95.12 106 ASN A N 1
ATOM 849 C CA . ASN A 1 106 ? -17.940 -4.141 6.708 1.00 95.12 106 ASN A CA 1
ATOM 850 C C . ASN A 1 106 ? -19.217 -4.590 5.983 1.00 95.12 106 ASN A C 1
ATOM 852 O O . ASN A 1 106 ? -20.244 -3.919 6.030 1.00 95.12 106 ASN A O 1
ATOM 856 N N . ALA A 1 107 ? -19.166 -5.759 5.347 1.00 91.50 107 ALA A N 1
ATOM 857 C CA . ALA A 1 107 ? -20.300 -6.359 4.644 1.00 91.50 107 ALA A CA 1
ATOM 858 C C . ALA A 1 107 ? -21.276 -7.096 5.590 1.00 91.50 107 ALA A C 1
ATOM 860 O O . ALA A 1 107 ? -22.194 -7.775 5.132 1.00 91.50 107 ALA A O 1
ATOM 861 N N . GLY A 1 108 ? -21.071 -6.988 6.907 1.00 92.25 108 GLY A N 1
ATOM 862 C CA . GLY A 1 108 ? -21.869 -7.627 7.947 1.00 92.25 108 GLY A CA 1
ATOM 863 C C . GLY A 1 108 ? -21.066 -8.617 8.792 1.00 92.25 108 GLY A C 1
ATOM 864 O O . GLY A 1 108 ? -20.231 -9.380 8.298 1.00 92.25 108 GLY A O 1
ATOM 865 N N . GLY A 1 109 ? -21.341 -8.628 10.099 1.00 91.25 109 GLY A N 1
ATOM 866 C CA . GLY A 1 109 ? -20.671 -9.510 11.053 1.00 91.25 109 GLY A CA 1
ATOM 867 C C . GLY A 1 109 ? -19.151 -9.344 11.010 1.00 91.25 109 GLY A C 1
ATOM 868 O O . GLY A 1 109 ? -18.628 -8.245 11.194 1.00 91.25 109 GLY A O 1
ATOM 869 N N . ALA A 1 110 ? -18.441 -10.449 10.771 1.00 91.12 110 ALA A N 1
ATOM 870 C CA . ALA A 1 110 ? -16.981 -10.483 10.689 1.00 91.12 110 ALA A CA 1
ATOM 871 C C . ALA A 1 110 ? -16.429 -10.374 9.251 1.00 91.12 110 ALA A C 1
ATOM 873 O O . ALA A 1 110 ? -15.249 -10.660 9.022 1.00 91.12 110 ALA A O 1
ATOM 874 N N . THR A 1 111 ? -17.280 -10.016 8.287 1.00 92.50 111 THR A N 1
ATOM 875 C CA . THR A 1 111 ? -16.931 -9.958 6.866 1.00 92.50 111 THR A CA 1
ATOM 876 C C . THR A 1 111 ? -16.618 -8.529 6.450 1.00 92.50 111 THR A C 1
ATOM 878 O O . THR A 1 111 ? -17.428 -7.623 6.633 1.00 92.50 111 THR A O 1
ATOM 881 N N . TRP A 1 112 ? -15.453 -8.354 5.836 1.00 93.88 112 TRP A N 1
ATOM 882 C CA . TRP A 1 112 ? -15.016 -7.110 5.213 1.00 93.88 112 TRP A CA 1
ATOM 883 C C . TRP A 1 112 ? -14.825 -7.349 3.721 1.00 93.88 112 TRP A C 1
ATOM 885 O O . TRP A 1 112 ? -14.344 -8.414 3.328 1.00 93.88 112 TRP A O 1
ATOM 895 N N . GLY A 1 113 ? -15.251 -6.391 2.906 1.00 92.31 113 GLY A N 1
ATOM 896 C CA . GLY A 1 113 ? -15.170 -6.459 1.452 1.00 92.31 113 GLY A CA 1
ATOM 897 C C . GLY A 1 113 ? -14.518 -5.212 0.877 1.00 92.31 113 GLY A C 1
ATOM 898 O O . GLY A 1 113 ? -14.667 -4.124 1.432 1.00 92.31 113 GLY A O 1
ATOM 899 N N . LEU A 1 114 ? -13.811 -5.384 -0.238 1.00 93.81 114 LEU A N 1
ATOM 900 C CA . LEU A 1 114 ? -13.250 -4.277 -1.002 1.00 93.81 114 LEU A CA 1
ATOM 901 C C . LEU A 1 114 ? -14.370 -3.493 -1.693 1.00 93.81 114 LEU A C 1
ATOM 903 O O . LEU A 1 114 ? -15.250 -4.084 -2.318 1.00 93.81 114 LEU A O 1
ATOM 907 N N . LEU A 1 115 ? -14.319 -2.169 -1.590 1.00 92.69 115 LEU A N 1
ATOM 908 C CA . LEU A 1 115 ? -15.152 -1.253 -2.361 1.00 92.69 115 LEU A CA 1
ATOM 909 C C . LEU A 1 115 ? -14.382 -0.701 -3.554 1.00 92.69 115 LEU A C 1
ATOM 911 O O . LEU A 1 115 ? -14.848 -0.823 -4.689 1.00 92.69 115 LEU A O 1
ATOM 915 N N . TYR A 1 116 ? -13.210 -0.130 -3.278 1.00 92.19 116 TYR A N 1
ATOM 916 C CA . TYR A 1 116 ? -12.370 0.529 -4.267 1.00 92.19 116 TYR A CA 1
ATOM 917 C C . TYR A 1 116 ? -10.905 0.154 -4.082 1.00 92.19 116 TYR A C 1
ATOM 919 O O . TYR A 1 116 ? -10.459 -0.080 -2.959 1.00 92.19 116 TYR A O 1
ATOM 927 N N . ALA A 1 117 ? -10.155 0.145 -5.180 1.00 93.62 117 ALA A N 1
ATOM 928 C CA . ALA A 1 117 ? -8.701 0.188 -5.147 1.00 93.62 117 ALA A CA 1
ATOM 929 C C . ALA A 1 117 ? -8.209 1.399 -5.939 1.00 93.62 117 ALA A C 1
ATOM 931 O O . ALA A 1 117 ? -8.627 1.577 -7.081 1.00 93.62 117 ALA A O 1
ATOM 932 N N . THR A 1 118 ? -7.315 2.194 -5.362 1.00 92.88 118 THR A N 1
ATOM 933 C CA . THR A 1 118 ? -6.566 3.220 -6.091 1.00 92.88 118 THR A CA 1
ATOM 934 C C . THR A 1 118 ? -5.133 2.750 -6.262 1.00 92.88 118 THR A C 1
ATOM 936 O O . THR A 1 118 ? -4.500 2.326 -5.294 1.00 92.88 118 THR A O 1
ATOM 939 N N . LEU A 1 119 ? -4.638 2.788 -7.493 1.00 92.31 119 LEU A N 1
ATOM 940 C CA . LEU A 1 119 ? -3.316 2.283 -7.852 1.00 92.31 119 LEU A CA 1
ATOM 941 C C . LEU A 1 119 ? -2.401 3.435 -8.276 1.00 92.31 119 LEU A C 1
ATOM 943 O O . LEU A 1 119 ? -2.876 4.499 -8.670 1.00 92.31 119 LEU A O 1
ATOM 947 N N . SER A 1 120 ? -1.094 3.224 -8.163 1.00 89.44 120 SER A N 1
ATOM 948 C CA . SER A 1 120 ? -0.076 4.249 -8.406 1.00 89.44 120 SER A CA 1
ATOM 949 C C . SER A 1 120 ? 0.139 4.623 -9.867 1.00 89.44 120 SER A C 1
ATOM 951 O O . SER A 1 120 ? 0.640 5.717 -10.122 1.00 89.44 120 SER A O 1
ATOM 953 N N . ALA A 1 121 ? -0.222 3.757 -10.822 1.00 85.19 121 ALA A N 1
ATOM 954 C CA . ALA A 1 121 ? -0.024 4.051 -12.237 1.00 85.19 121 ALA A CA 1
ATOM 955 C C . ALA A 1 121 ? -0.634 5.407 -12.595 1.00 85.19 121 ALA A C 1
ATOM 957 O O . ALA A 1 121 ? -1.805 5.640 -12.328 1.00 85.19 121 ALA A O 1
ATOM 958 N N . HIS A 1 122 ? 0.187 6.301 -13.154 1.00 76.94 122 HIS A N 1
ATOM 959 C CA . HIS A 1 122 ? -0.189 7.660 -13.579 1.00 76.94 122 HIS A CA 1
ATOM 960 C C . HIS A 1 122 ? -0.867 8.523 -12.504 1.00 76.94 122 HIS A C 1
ATOM 962 O O . HIS A 1 122 ? -1.433 9.580 -12.801 1.00 76.94 122 HIS A O 1
ATOM 968 N N . PHE A 1 123 ? -0.793 8.126 -11.233 1.00 79.38 123 PHE A N 1
ATOM 969 C CA . PHE A 1 123 ? -1.450 8.854 -10.166 1.00 79.38 123 PHE A CA 1
ATOM 970 C C . PHE A 1 123 ? -0.828 10.244 -10.005 1.00 79.38 123 PHE A C 1
ATOM 972 O O . PHE A 1 123 ? 0.352 10.393 -9.700 1.00 79.38 123 PHE A O 1
ATOM 979 N N . GLY A 1 124 ? -1.650 11.281 -10.177 1.00 68.81 124 GLY A N 1
ATOM 980 C CA . GLY A 1 124 ? -1.196 12.667 -10.065 1.00 68.81 124 GLY A CA 1
ATOM 981 C C . GLY A 1 124 ? -0.515 13.219 -11.321 1.00 68.81 124 GLY A C 1
ATOM 982 O O . GLY A 1 124 ? 0.018 14.324 -11.252 1.00 68.81 124 GLY A O 1
ATOM 983 N N . ALA A 1 125 ? -0.555 12.509 -12.456 1.00 66.75 125 ALA A N 1
ATOM 984 C CA . ALA A 1 125 ? -0.072 13.045 -13.725 1.00 66.75 125 ALA A CA 1
ATOM 985 C C . ALA A 1 125 ? -0.883 14.288 -14.167 1.00 66.75 125 ALA A C 1
ATOM 987 O O . ALA A 1 125 ? -2.098 14.371 -13.955 1.00 66.75 125 ALA A O 1
ATOM 988 N N . GLU A 1 126 ? -0.189 15.271 -14.756 1.00 56.34 126 GLU A N 1
ATOM 989 C CA . GLU A 1 126 ? -0.721 16.605 -15.084 1.00 56.34 126 GLU A CA 1
ATOM 990 C C . GLU A 1 126 ? -1.795 16.615 -16.199 1.00 56.34 126 GLU A C 1
ATOM 992 O O . GLU A 1 126 ? -1.921 15.689 -17.010 1.00 56.34 126 GLU A O 1
ATOM 997 N N . GLU A 1 127 ? -2.547 17.725 -16.290 1.00 42.03 127 GLU A N 1
ATOM 998 C CA . GLU A 1 127 ? -3.412 18.040 -17.437 1.00 42.03 127 GLU A CA 1
ATOM 999 C C . GLU A 1 127 ? -2.606 18.014 -18.751 1.00 42.03 127 GLU A C 1
ATOM 1001 O O . GLU A 1 127 ? -1.656 18.770 -18.937 1.00 42.03 127 GLU A O 1
ATOM 1006 N N . GLY A 1 128 ? -3.008 17.156 -19.694 1.00 39.34 128 GLY A N 1
ATOM 1007 C CA . GLY A 1 128 ? -2.329 16.968 -20.985 1.00 39.34 128 GLY A CA 1
ATOM 1008 C C . GLY A 1 128 ? -2.002 15.506 -21.291 1.00 39.34 128 GLY A C 1
ATOM 1009 O O . GLY A 1 128 ? -1.879 15.136 -22.460 1.00 39.34 128 GLY A O 1
ATOM 1010 N N . VAL A 1 129 ? -1.960 14.655 -20.262 1.00 52.91 129 VAL A N 1
ATOM 1011 C CA . VAL A 1 129 ? -2.042 13.197 -20.419 1.00 52.91 129 VAL A CA 1
ATOM 1012 C C . VAL A 1 129 ? -3.502 12.814 -20.702 1.00 52.91 129 VAL A C 1
ATOM 1014 O O . VAL A 1 129 ? -4.429 13.539 -20.316 1.00 52.91 129 VAL A O 1
ATOM 1017 N N . ALA A 1 130 ? -3.728 11.722 -21.448 1.00 48.50 130 ALA A N 1
ATOM 1018 C CA . ALA A 1 130 ? -5.080 11.305 -21.818 1.00 48.50 130 ALA A CA 1
ATOM 1019 C C . ALA A 1 130 ? -5.966 11.173 -20.558 1.00 48.50 130 ALA A C 1
ATOM 1021 O O . ALA A 1 130 ? -5.464 10.711 -19.536 1.00 48.50 130 ALA A O 1
ATOM 1022 N N . PRO A 1 131 ? -7.256 11.565 -20.599 1.00 48.97 131 PRO A N 1
ATOM 1023 C CA . PRO A 1 131 ? -8.095 11.691 -19.401 1.00 48.97 131 PRO A CA 1
ATOM 1024 C C . PRO A 1 131 ? -8.158 10.447 -18.508 1.00 48.97 131 PRO A C 1
ATOM 1026 O O . PRO A 1 131 ? -8.381 10.572 -17.310 1.00 48.97 131 PRO A O 1
ATOM 1029 N N . GLN A 1 132 ? -7.936 9.254 -19.069 1.00 50.53 132 GLN A N 1
ATOM 1030 C CA . GLN A 1 132 ? -7.859 8.008 -18.303 1.00 50.53 132 GLN A CA 1
ATOM 1031 C C . GLN A 1 132 ? -6.603 7.856 -17.420 1.00 50.53 132 GLN A C 1
ATOM 1033 O O . GLN A 1 132 ? -6.491 6.842 -16.747 1.00 50.53 132 GLN A O 1
ATOM 1038 N N . TYR A 1 133 ? -5.680 8.818 -17.441 1.00 47.78 133 TYR A N 1
ATOM 1039 C CA . TYR A 1 133 ? -4.416 8.815 -16.693 1.00 47.78 133 TYR A CA 1
ATOM 1040 C C . TYR A 1 133 ? -4.253 10.070 -15.817 1.00 47.78 133 TYR A C 1
ATOM 1042 O O . TYR A 1 133 ? -3.163 10.361 -15.348 1.00 47.78 133 TYR A O 1
ATOM 1050 N N . GLN A 1 134 ? -5.307 10.877 -15.655 1.00 52.53 134 GLN A N 1
ATOM 1051 C CA . GLN A 1 134 ? -5.284 12.065 -14.793 1.00 52.53 134 GLN A CA 1
ATOM 1052 C C . GLN A 1 134 ? -5.616 11.680 -13.345 1.00 52.53 134 GLN A C 1
ATOM 1054 O O . GLN A 1 134 ? -6.241 10.651 -13.098 1.00 52.53 134 GLN A O 1
ATOM 1059 N N . SER A 1 135 ? -5.229 12.512 -12.373 1.00 47.06 135 SER A N 1
ATOM 1060 C CA . SER A 1 135 ? -5.458 12.272 -10.938 1.00 47.06 135 SER A CA 1
ATOM 1061 C C . SER A 1 135 ? -6.881 11.767 -10.632 1.00 47.06 135 SER A C 1
ATOM 1063 O O . SER A 1 135 ? -7.861 12.470 -10.882 1.00 47.06 135 SER A O 1
ATOM 1065 N N . GLY A 1 136 ? -6.985 10.553 -10.079 1.00 49.78 136 GLY A N 1
ATOM 1066 C CA . GLY A 1 136 ? -8.254 9.884 -9.761 1.00 49.78 136 GLY A CA 1
ATOM 1067 C C . GLY A 1 136 ? -8.763 8.894 -10.819 1.00 49.78 136 GLY A C 1
ATOM 1068 O O . GLY A 1 136 ? -9.688 8.141 -10.519 1.00 49.78 136 GLY A O 1
ATOM 1069 N N . ALA A 1 137 ? -8.156 8.835 -12.009 1.00 53.97 137 ALA A N 1
ATOM 1070 C CA . ALA A 1 137 ? -8.533 7.901 -13.073 1.00 53.97 137 ALA A CA 1
ATOM 1071 C C . ALA A 1 137 ? -8.143 6.436 -12.788 1.00 53.97 137 ALA A C 1
ATOM 1073 O O . ALA A 1 137 ? -8.781 5.525 -13.314 1.00 53.97 137 ALA A O 1
ATOM 1074 N N . ASP A 1 138 ? -7.184 6.208 -11.887 1.00 65.94 138 ASP A N 1
ATOM 1075 C CA . ASP A 1 138 ? -6.742 4.874 -11.458 1.00 65.94 138 ASP A CA 1
ATOM 1076 C C . ASP A 1 138 ? -7.410 4.386 -10.166 1.00 65.94 138 ASP A C 1
ATOM 1078 O O . ASP A 1 138 ? -6.863 3.567 -9.426 1.00 65.94 138 ASP A O 1
ATOM 1082 N N . SER A 1 139 ? -8.618 4.891 -9.894 1.00 72.50 139 SER A N 1
ATOM 1083 C CA . SER A 1 139 ? -9.513 4.344 -8.874 1.00 72.50 139 SER A CA 1
ATOM 1084 C C . SER A 1 139 ? -10.529 3.405 -9.511 1.00 72.50 139 SER A C 1
ATOM 1086 O O . SER A 1 139 ? -11.289 3.785 -10.400 1.00 72.50 139 SER A O 1
ATOM 1088 N N . TYR A 1 140 ? -10.558 2.174 -9.023 1.00 77.12 140 TYR A N 1
ATOM 1089 C CA . TYR A 1 140 ? -11.293 1.067 -9.615 1.00 77.12 140 TYR A CA 1
ATOM 1090 C C . TYR A 1 140 ? -12.299 0.507 -8.634 1.00 77.12 140 TYR A C 1
ATOM 1092 O O . TYR A 1 140 ? -12.000 0.358 -7.449 1.00 77.12 140 TYR A O 1
ATOM 1100 N N . TYR A 1 141 ? -13.492 0.183 -9.125 1.00 83.00 141 TYR A N 1
ATOM 1101 C CA . TYR A 1 141 ? -14.467 -0.528 -8.317 1.00 83.00 141 TYR A CA 1
ATOM 1102 C C . TYR A 1 141 ? -14.053 -1.997 -8.205 1.00 83.00 141 TYR A C 1
ATOM 1104 O O . TYR A 1 141 ? -13.354 -2.520 -9.073 1.00 83.00 141 TYR A O 1
ATOM 1112 N N . TRP A 1 142 ? -14.502 -2.702 -7.164 1.00 79.50 142 TRP A N 1
ATOM 1113 C CA . TRP A 1 142 ? -14.143 -4.117 -6.980 1.00 79.50 142 TRP A CA 1
ATOM 1114 C C . TRP A 1 142 ? -14.458 -4.994 -8.207 1.00 79.50 142 TRP A C 1
ATOM 1116 O O . TRP A 1 142 ? -13.746 -5.954 -8.466 1.00 79.50 142 TRP A O 1
ATOM 1126 N N . GLY A 1 143 ? -15.479 -4.657 -9.003 1.00 79.56 143 GLY A N 1
ATOM 1127 C CA . GLY A 1 143 ? -15.821 -5.386 -10.233 1.00 79.56 143 GLY A CA 1
ATOM 1128 C C . GLY A 1 143 ? -14.807 -5.249 -11.380 1.00 79.56 143 GLY A C 1
ATOM 1129 O O . GLY A 1 143 ? -14.872 -6.029 -12.327 1.00 79.56 143 GLY A O 1
ATOM 1130 N N . ASP A 1 144 ? -13.884 -4.288 -11.300 1.00 84.75 144 ASP A N 1
ATOM 1131 C CA . ASP A 1 144 ? -12.871 -4.011 -12.328 1.00 84.75 144 ASP A CA 1
ATOM 1132 C C . ASP A 1 144 ? -11.542 -4.754 -12.082 1.00 84.75 144 ASP A C 1
ATOM 1134 O O . ASP A 1 144 ? -10.632 -4.688 -12.917 1.00 84.75 144 ASP A O 1
ATOM 1138 N N . LEU A 1 145 ? -11.414 -5.427 -10.932 1.00 89.12 145 LEU A N 1
ATOM 1139 C CA . LEU A 1 145 ? -10.204 -6.114 -10.476 1.00 89.12 145 LEU A CA 1
ATOM 1140 C C . LEU A 1 145 ? -10.313 -7.634 -10.652 1.00 89.12 145 LEU A C 1
ATOM 1142 O O . LEU A 1 145 ? -11.390 -8.225 -10.566 1.00 89.12 145 LEU A O 1
ATOM 1146 N N . ASP A 1 146 ? -9.164 -8.283 -10.826 1.00 89.62 146 ASP A N 1
ATOM 1147 C CA . ASP A 1 146 ? -9.069 -9.741 -10.894 1.00 89.62 146 ASP A CA 1
ATOM 1148 C C . ASP A 1 146 ? -8.903 -10.354 -9.493 1.00 89.62 146 ASP A C 1
ATOM 1150 O O . ASP A 1 146 ? -8.036 -9.933 -8.732 1.00 89.62 146 ASP A O 1
ATOM 1154 N N . TYR A 1 147 ? -9.644 -11.421 -9.173 1.00 91.25 147 TYR A N 1
ATOM 1155 C CA . TYR A 1 147 ? -9.541 -12.149 -7.894 1.00 91.25 147 TYR A CA 1
ATOM 1156 C C . TYR A 1 147 ? -9.206 -13.619 -8.138 1.00 91.25 147 TYR A C 1
ATOM 1158 O O . TYR A 1 147 ? -10.097 -14.470 -8.184 1.00 91.25 147 TYR A O 1
ATOM 1166 N N . PRO A 1 148 ? -7.925 -13.958 -8.342 1.00 85.75 148 PRO A N 1
ATOM 1167 C CA . PRO A 1 148 ? -7.558 -15.319 -8.706 1.00 85.75 148 PRO A CA 1
ATOM 1168 C C . PRO A 1 148 ? -7.755 -16.315 -7.561 1.00 85.75 148 PRO A C 1
ATOM 1170 O O . PRO A 1 148 ? -8.019 -17.487 -7.825 1.00 85.75 148 PRO A O 1
ATOM 1173 N N . GLN A 1 149 ? -7.590 -15.878 -6.307 1.00 79.88 149 GLN A N 1
ATOM 1174 C CA . GLN A 1 149 ? -7.690 -16.722 -5.117 1.00 79.88 149 GLN A CA 1
ATOM 1175 C C . GLN A 1 149 ? -8.153 -15.888 -3.914 1.00 79.88 149 GLN A C 1
ATOM 1177 O O . GLN A 1 149 ? -7.394 -15.088 -3.390 1.00 79.88 149 GLN A O 1
ATOM 1182 N N . GLY A 1 150 ? -9.378 -16.099 -3.430 1.00 83.44 150 GLY A N 1
ATOM 1183 C CA . GLY A 1 150 ? -9.840 -15.478 -2.182 1.00 83.44 150 GLY A CA 1
ATOM 1184 C C . GLY A 1 150 ? -10.224 -13.991 -2.296 1.00 83.44 150 GLY A C 1
ATOM 1185 O O . GLY A 1 150 ? -10.602 -13.539 -3.374 1.00 83.44 150 GLY A O 1
ATOM 1186 N N . PRO A 1 151 ? -10.220 -13.246 -1.171 1.00 85.25 151 PRO A N 1
ATOM 1187 C CA . PRO A 1 151 ? -10.801 -11.902 -1.090 1.00 85.25 151 PRO A CA 1
ATOM 1188 C C . PRO A 1 151 ? -9.852 -10.769 -1.512 1.00 85.25 151 PRO A C 1
ATOM 1190 O O . PRO A 1 151 ? -10.249 -9.608 -1.452 1.00 85.25 151 PRO A O 1
ATOM 1193 N N . PHE A 1 152 ? -8.610 -11.075 -1.888 1.00 90.81 152 PHE A N 1
ATOM 1194 C CA . PHE A 1 152 ? -7.612 -10.073 -2.255 1.00 90.81 152 PHE A CA 1
ATOM 1195 C C . PHE A 1 152 ? -7.506 -9.921 -3.780 1.00 90.81 152 PHE A C 1
ATOM 1197 O O . PHE A 1 152 ? -7.535 -10.925 -4.502 1.00 90.81 152 PHE A O 1
ATOM 1204 N N . PRO A 1 153 ? -7.375 -8.683 -4.286 1.00 94.12 153 PRO A N 1
ATOM 1205 C CA . PRO A 1 153 ? -7.230 -8.446 -5.713 1.00 94.12 153 PRO A CA 1
ATOM 1206 C C . PRO A 1 153 ? -5.826 -8.828 -6.193 1.00 94.12 153 PRO A C 1
ATOM 1208 O O . PRO A 1 153 ? -4.845 -8.759 -5.449 1.00 94.12 153 PRO A O 1
ATOM 1211 N N . ARG A 1 154 ? -5.721 -9.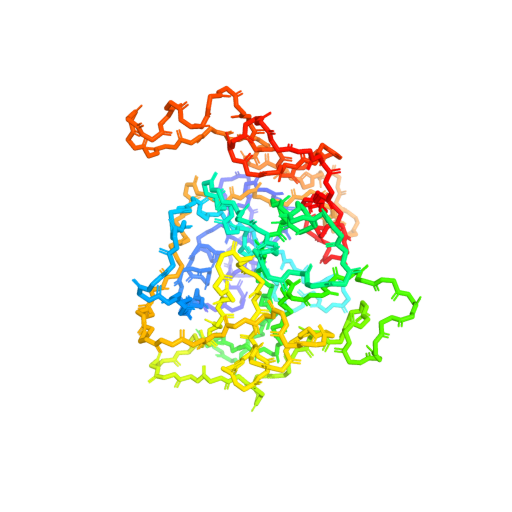196 -7.466 1.00 94.56 154 ARG A N 1
ATOM 1212 C CA . ARG A 1 154 ? -4.464 -9.258 -8.207 1.00 94.56 154 ARG A CA 1
ATOM 1213 C C . ARG A 1 154 ? -4.173 -7.888 -8.797 1.00 94.56 154 ARG A C 1
ATOM 1215 O O . ARG A 1 154 ? -4.997 -7.348 -9.527 1.00 94.56 154 ARG A O 1
ATOM 1222 N N . ILE A 1 155 ? -2.971 -7.394 -8.542 1.00 95.12 155 ILE A N 1
ATOM 1223 C CA . ILE A 1 155 ? -2.457 -6.133 -9.070 1.00 95.12 155 ILE A CA 1
ATOM 1224 C C . ILE A 1 155 ? -1.236 -6.432 -9.928 1.00 95.12 155 ILE A C 1
ATOM 1226 O O . ILE A 1 155 ? -0.422 -7.279 -9.569 1.00 95.12 155 ILE A O 1
ATOM 1230 N N . TRP A 1 156 ? -1.137 -5.776 -11.077 1.00 93.44 156 TRP A N 1
ATOM 1231 C CA . TRP A 1 156 ? -0.058 -5.974 -12.039 1.00 93.44 156 TRP A CA 1
ATOM 1232 C C . TRP A 1 156 ? 0.921 -4.816 -11.949 1.00 93.44 156 TRP A C 1
ATOM 1234 O O . TRP A 1 156 ? 0.512 -3.675 -12.128 1.00 93.44 156 TRP A O 1
ATOM 1244 N N . SER A 1 157 ? 2.186 -5.113 -11.684 1.00 92.38 157 SER A N 1
ATOM 1245 C CA . SER A 1 157 ? 3.255 -4.118 -11.650 1.00 92.38 157 SER A CA 1
ATOM 1246 C C . SER A 1 157 ? 3.966 -4.116 -13.002 1.00 92.38 157 SER A C 1
ATOM 1248 O O . SER A 1 157 ? 4.298 -5.187 -13.519 1.00 92.38 157 SER A O 1
ATOM 1250 N N . SER A 1 158 ? 4.130 -2.941 -13.608 1.00 89.44 158 SER A N 1
ATOM 1251 C CA . SER A 1 158 ? 4.835 -2.811 -14.884 1.00 89.44 158 SER A CA 1
ATOM 1252 C C . SER A 1 158 ? 6.320 -3.105 -14.729 1.00 89.44 158 SER A C 1
ATOM 1254 O O . SER A 1 158 ? 6.934 -2.654 -13.766 1.00 89.44 158 SER A O 1
ATOM 1256 N N . LEU A 1 159 ? 6.890 -3.771 -15.725 1.00 86.88 159 LEU A N 1
ATOM 1257 C CA . LEU A 1 159 ? 8.303 -4.116 -15.788 1.00 86.88 159 LEU A CA 1
ATOM 1258 C C . LEU A 1 159 ? 9.208 -2.879 -15.667 1.00 86.88 159 LEU A C 1
ATOM 1260 O O . LEU A 1 159 ? 8.969 -1.880 -16.353 1.00 86.88 159 LEU A O 1
ATOM 1264 N N . ASP A 1 160 ? 10.240 -2.975 -14.829 1.00 83.31 160 ASP A N 1
ATOM 1265 C CA . ASP A 1 160 ? 11.282 -1.990 -14.503 1.00 83.31 160 ASP A CA 1
ATOM 1266 C C . ASP A 1 160 ? 10.789 -0.664 -13.885 1.00 83.31 160 ASP A C 1
ATOM 1268 O O . ASP A 1 160 ? 11.548 -0.042 -13.150 1.00 83.31 160 ASP A O 1
ATOM 1272 N N . LYS A 1 161 ? 9.556 -0.225 -14.172 1.00 83.00 161 LYS A N 1
ATOM 1273 C CA . LYS A 1 161 ? 8.924 1.015 -13.672 1.00 83.00 161 LYS A CA 1
ATOM 1274 C C . LYS A 1 161 ? 8.091 0.831 -12.413 1.00 83.00 161 LYS A C 1
ATOM 1276 O O . LYS A 1 161 ? 7.754 1.788 -11.744 1.00 83.00 161 LYS A O 1
ATOM 1281 N N . HIS A 1 162 ? 7.613 -0.386 -12.192 1.00 88.81 162 HIS A N 1
ATOM 1282 C CA . HIS A 1 162 ? 6.801 -0.784 -11.048 1.00 88.81 162 HIS A CA 1
ATOM 1283 C C . HIS A 1 162 ? 5.402 -0.161 -10.866 1.00 88.81 162 HIS A C 1
ATOM 1285 O O . HIS A 1 162 ? 4.676 -0.625 -9.979 1.00 88.81 162 HIS A O 1
ATOM 1291 N N . ALA A 1 163 ? 4.965 0.750 -11.742 1.00 88.31 163 ALA A N 1
ATOM 1292 C CA . ALA A 1 163 ? 3.598 1.279 -11.787 1.00 88.31 163 ALA A CA 1
ATOM 1293 C C . ALA A 1 163 ? 2.523 0.177 -11.687 1.00 88.31 163 ALA A C 1
ATOM 1295 O O . ALA A 1 163 ? 2.599 -0.859 -12.357 1.00 88.31 163 ALA A O 1
ATOM 1296 N N . ASN A 1 164 ? 1.499 0.397 -10.856 1.00 91.69 164 ASN A N 1
ATOM 1297 C CA . ASN A 1 164 ? 0.514 -0.630 -10.503 1.00 91.69 164 ASN A CA 1
ATOM 1298 C C . ASN A 1 164 ? -0.812 -0.493 -11.266 1.00 91.69 164 ASN A C 1
ATOM 1300 O O . ASN A 1 164 ? -1.445 0.558 -11.261 1.00 91.69 164 ASN A O 1
ATOM 1304 N N . TYR A 1 165 ? -1.285 -1.595 -11.850 1.00 91.25 165 TYR A N 1
ATOM 1305 C CA . TYR A 1 165 ? -2.451 -1.654 -12.734 1.00 91.25 165 TYR A CA 1
ATOM 1306 C C . TYR A 1 165 ? -3.478 -2.700 -12.300 1.00 91.25 165 TYR A C 1
ATOM 1308 O O . TYR A 1 165 ? -3.148 -3.770 -11.782 1.00 91.25 165 TYR A O 1
ATOM 1316 N N . ARG A 1 166 ? -4.751 -2.421 -12.610 1.00 90.81 166 ARG A N 1
ATOM 1317 C CA . ARG A 1 166 ? -5.890 -3.301 -12.291 1.00 90.81 166 ARG A CA 1
ATOM 1318 C C . ARG A 1 166 ? -5.845 -4.658 -12.990 1.00 90.81 166 ARG A C 1
ATOM 1320 O O . ARG A 1 166 ? -6.349 -5.646 -12.471 1.00 90.81 166 ARG A O 1
ATOM 1327 N N . ASN A 1 167 ? -5.285 -4.700 -14.195 1.00 87.94 167 ASN A N 1
ATOM 1328 C CA . ASN A 1 167 ? -5.158 -5.907 -14.996 1.00 87.94 167 ASN A CA 1
ATOM 1329 C C . ASN A 1 167 ? -4.022 -5.757 -16.015 1.00 87.94 167 ASN A C 1
ATOM 1331 O O . ASN A 1 167 ? -3.565 -4.650 -16.313 1.00 87.94 167 ASN A O 1
ATOM 1335 N N . ARG A 1 168 ? -3.603 -6.887 -16.589 1.00 87.94 168 ARG A N 1
ATOM 1336 C CA . ARG A 1 168 ? -2.526 -6.932 -17.583 1.00 87.94 168 ARG A CA 1
ATOM 1337 C C . ARG A 1 168 ? -2.811 -6.055 -18.800 1.00 87.94 168 ARG A C 1
ATOM 1339 O O . ARG A 1 168 ? -1.923 -5.358 -19.263 1.00 87.94 168 ARG A O 1
ATOM 1346 N N . ALA A 1 169 ? -4.039 -6.077 -19.319 1.00 86.00 169 ALA A N 1
ATOM 1347 C CA . ALA A 1 169 ? -4.385 -5.320 -20.521 1.00 86.00 169 ALA A CA 1
ATOM 1348 C C . ALA A 1 169 ? -4.236 -3.806 -20.309 1.00 86.00 169 ALA A C 1
ATOM 1350 O O . ALA A 1 169 ? -3.745 -3.119 -21.200 1.00 86.00 169 ALA A O 1
ATOM 1351 N N . ALA A 1 170 ? -4.616 -3.307 -19.128 1.00 85.50 170 ALA A N 1
ATOM 1352 C CA . ALA A 1 170 ? -4.427 -1.916 -18.739 1.00 85.50 170 ALA A CA 1
ATOM 1353 C C . ALA A 1 170 ? -2.937 -1.559 -18.705 1.00 85.50 170 ALA A C 1
ATOM 1355 O O . ALA A 1 170 ? -2.560 -0.579 -19.336 1.00 85.50 170 ALA A O 1
ATOM 1356 N N . CYS A 1 171 ? -2.104 -2.396 -18.082 1.00 87.12 171 CYS A N 1
ATOM 1357 C CA . CYS A 1 171 ? -0.653 -2.205 -18.036 1.00 87.12 171 CYS A CA 1
ATOM 1358 C C . CYS A 1 171 ? -0.012 -2.149 -19.434 1.00 87.12 171 CYS A C 1
ATOM 1360 O O . CYS A 1 171 ? 0.674 -1.190 -19.757 1.00 87.12 171 CYS A O 1
ATOM 1362 N N . GLU A 1 172 ? -0.330 -3.096 -20.324 1.00 84.38 172 GLU A N 1
ATOM 1363 C CA . GLU A 1 172 ? 0.180 -3.122 -21.714 1.00 84.38 172 GLU A CA 1
ATOM 1364 C C . GLU A 1 172 ? -0.304 -1.929 -22.568 1.00 84.38 172 GLU A C 1
ATOM 1366 O O . GLU A 1 172 ? 0.192 -1.669 -23.671 1.00 84.38 172 GLU A O 1
ATOM 1371 N N . SER A 1 173 ? -1.329 -1.223 -22.085 1.00 78.31 173 SER A N 1
ATOM 1372 C CA . SER A 1 173 ? -1.868 0.001 -22.680 1.00 78.31 173 SER A CA 1
ATOM 1373 C C . SER A 1 173 ? -1.490 1.270 -21.908 1.00 78.31 173 SER A C 1
ATOM 1375 O O . SER A 1 173 ? -1.879 2.353 -22.333 1.00 78.31 173 SER A O 1
ATOM 1377 N N . GLY A 1 174 ? -0.786 1.136 -20.779 1.00 63.06 174 GLY A N 1
ATOM 1378 C CA . GLY A 1 174 ? -0.747 2.102 -19.679 1.00 63.06 174 GLY A CA 1
ATOM 1379 C C . GLY A 1 174 ? -0.117 3.440 -20.028 1.00 63.06 174 GLY A C 1
ATOM 1380 O O . GLY A 1 174 ? -0.600 4.461 -19.572 1.00 63.06 174 GLY A O 1
ATOM 1381 N N . ALA A 1 175 ? 0.865 3.479 -20.924 1.00 63.16 175 ALA A N 1
ATOM 1382 C CA . ALA A 1 175 ? 1.550 4.723 -21.268 1.00 63.16 175 ALA A CA 1
ATOM 1383 C C . ALA A 1 175 ? 1.306 5.187 -22.708 1.00 63.16 175 ALA A C 1
ATOM 1385 O O . ALA A 1 175 ? 1.056 4.402 -23.633 1.00 63.16 175 ALA A O 1
ATOM 1386 N N . PHE A 1 176 ? 1.513 6.491 -22.926 1.00 55.59 176 PHE A N 1
ATOM 1387 C CA . PHE A 1 176 ? 1.738 7.044 -24.260 1.00 55.59 176 PHE A CA 1
ATOM 1388 C C . PHE A 1 176 ? 2.842 6.237 -24.962 1.00 55.59 176 PHE A C 1
ATOM 1390 O O . PHE A 1 176 ? 3.924 6.035 -24.419 1.00 55.59 176 PHE A O 1
ATOM 1397 N N . ALA A 1 177 ? 2.555 5.739 -26.166 1.00 55.84 177 ALA A N 1
ATOM 1398 C CA . ALA A 1 177 ? 3.443 4.858 -26.932 1.00 55.84 177 ALA A CA 1
ATOM 1399 C C . ALA A 1 177 ? 3.767 3.479 -26.300 1.00 55.84 177 ALA A C 1
ATOM 1401 O O . ALA A 1 177 ? 4.746 2.867 -26.721 1.00 55.84 177 ALA A O 1
ATOM 1402 N N . ARG A 1 178 ? 2.936 2.949 -25.379 1.00 62.00 178 ARG A N 1
ATOM 1403 C CA . ARG A 1 178 ? 3.093 1.599 -24.777 1.00 62.00 178 ARG A CA 1
ATOM 1404 C C . ARG A 1 178 ? 4.424 1.418 -24.036 1.00 62.00 178 ARG A C 1
ATOM 1406 O O . ARG A 1 178 ? 5.111 0.415 -24.197 1.00 62.00 178 ARG A O 1
ATOM 1413 N N . GLN A 1 179 ? 4.814 2.438 -23.280 1.00 70.69 179 GLN A N 1
ATOM 1414 C CA . GLN A 1 179 ? 6.059 2.431 -22.506 1.00 70.69 179 GLN A CA 1
ATOM 1415 C C . GLN A 1 179 ? 5.955 1.646 -21.192 1.00 70.69 179 GLN A C 1
ATOM 1417 O O . GLN A 1 179 ? 6.979 1.440 -20.547 1.00 70.69 179 GLN A O 1
ATOM 1422 N N . ASP A 1 180 ? 4.748 1.240 -20.804 1.00 79.56 180 ASP A N 1
ATOM 1423 C CA . ASP A 1 180 ? 4.515 0.314 -19.700 1.00 79.56 180 ASP A CA 1
ATOM 1424 C C . ASP A 1 180 ? 4.282 -1.066 -20.301 1.00 79.56 180 ASP A C 1
ATOM 1426 O O . ASP A 1 180 ? 3.550 -1.215 -21.284 1.00 79.56 180 ASP A O 1
ATOM 1430 N N . SER A 1 181 ? 4.947 -2.063 -19.732 1.00 83.75 181 SER A N 1
ATOM 1431 C CA . SER A 1 181 ? 4.885 -3.442 -20.192 1.00 83.75 181 SER A CA 1
ATOM 1432 C C . SER A 1 181 ? 4.548 -4.323 -19.011 1.00 83.75 181 SER A C 1
ATOM 1434 O O . SER A 1 181 ? 5.194 -4.238 -17.970 1.00 83.75 181 SER A O 1
ATOM 1436 N N . CYS A 1 182 ? 3.564 -5.194 -19.209 1.00 86.06 182 CYS A N 1
ATOM 1437 C CA . CYS A 1 182 ? 3.348 -6.341 -18.342 1.00 86.06 182 CYS A CA 1
ATOM 1438 C C . CYS A 1 182 ? 3.529 -7.650 -19.133 1.00 86.06 182 CYS A C 1
ATOM 1440 O O . CYS A 1 182 ? 2.772 -8.624 -18.987 1.00 86.06 182 CYS A O 1
ATOM 1442 N N . HIS A 1 183 ? 4.525 -7.667 -20.025 1.00 78.00 183 HIS A N 1
ATOM 1443 C CA . HIS A 1 183 ? 4.900 -8.850 -20.789 1.00 78.00 183 HIS A CA 1
ATOM 1444 C C . HIS A 1 183 ? 5.583 -9.888 -19.880 1.00 78.00 183 HIS A C 1
ATOM 1446 O O . HIS A 1 183 ? 6.036 -9.554 -18.794 1.00 78.00 183 HIS A O 1
ATOM 1452 N N . GLY A 1 184 ? 5.612 -11.156 -20.300 1.00 74.69 184 GLY A N 1
ATOM 1453 C CA . GLY A 1 184 ? 6.294 -12.229 -19.567 1.00 74.69 184 GLY A CA 1
ATOM 1454 C C . GLY A 1 184 ? 5.374 -13.127 -18.740 1.00 74.69 184 GLY A C 1
ATOM 1455 O O . GLY A 1 184 ? 4.138 -13.022 -18.806 1.00 74.69 184 GLY A O 1
ATOM 1456 N N . ASP A 1 185 ? 6.008 -14.045 -18.007 1.00 82.62 185 ASP A N 1
ATOM 1457 C CA . ASP A 1 185 ? 5.365 -14.923 -17.030 1.00 82.62 185 ASP A CA 1
ATOM 1458 C C . ASP A 1 185 ? 5.373 -14.229 -15.667 1.00 82.62 185 ASP A C 1
ATOM 1460 O O . ASP A 1 185 ? 6.400 -13.724 -15.226 1.00 82.62 185 ASP A O 1
ATOM 1464 N N . TYR A 1 186 ? 4.234 -14.214 -14.978 1.00 82.00 186 TYR A N 1
ATOM 1465 C CA . TYR A 1 186 ? 4.087 -13.465 -13.729 1.00 82.00 186 TYR A CA 1
ATOM 1466 C C . TYR A 1 186 ? 4.034 -14.390 -12.533 1.00 82.00 186 TYR A C 1
ATOM 1468 O O . TYR A 1 186 ? 3.258 -15.351 -12.506 1.00 82.00 186 TYR A O 1
ATOM 1476 N N . ILE A 1 187 ? 4.804 -14.037 -11.508 1.00 81.56 187 ILE A N 1
ATOM 1477 C CA . ILE A 1 187 ? 4.746 -14.690 -10.207 1.00 81.56 187 ILE A CA 1
ATOM 1478 C C . ILE A 1 187 ? 3.996 -13.754 -9.267 1.00 81.56 187 ILE A C 1
ATOM 1480 O O . ILE A 1 187 ? 4.490 -12.703 -8.865 1.00 81.56 187 ILE A O 1
ATOM 1484 N N . GLY A 1 188 ? 2.767 -14.140 -8.931 1.00 88.00 188 GLY A N 1
ATOM 1485 C CA . GLY A 1 188 ? 1.982 -13.436 -7.928 1.00 88.00 188 GLY A CA 1
ATOM 1486 C C . GLY A 1 188 ? 2.532 -13.713 -6.536 1.00 88.00 188 GLY A C 1
ATOM 1487 O O . GLY A 1 188 ? 2.562 -14.866 -6.104 1.00 88.00 188 GLY A O 1
ATOM 1488 N N . THR A 1 189 ? 2.924 -12.663 -5.821 1.00 91.69 189 THR A N 1
ATOM 1489 C CA . THR A 1 189 ? 3.321 -12.745 -4.411 1.00 91.69 189 THR A CA 1
ATOM 1490 C C . THR A 1 189 ? 2.431 -11.834 -3.585 1.00 91.69 189 THR A C 1
ATOM 1492 O O . THR A 1 189 ? 2.213 -10.677 -3.941 1.00 91.69 189 THR A O 1
ATOM 1495 N N . GLN A 1 190 ? 1.859 -12.360 -2.503 1.00 94.44 190 GLN A N 1
ATOM 1496 C CA . GLN A 1 190 ? 1.035 -11.537 -1.627 1.00 94.44 190 GLN A CA 1
ATOM 1497 C C . GLN A 1 190 ? 1.925 -10.516 -0.918 1.00 94.44 190 GLN A C 1
ATOM 1499 O O . GLN A 1 190 ? 3.008 -10.867 -0.442 1.00 94.44 190 GLN A O 1
ATOM 1504 N N . ILE A 1 191 ? 1.488 -9.259 -0.869 1.00 96.31 191 ILE A N 1
ATOM 1505 C CA . ILE A 1 191 ? 2.248 -8.198 -0.204 1.00 96.31 191 ILE A CA 1
ATOM 1506 C C . ILE A 1 191 ? 2.293 -8.495 1.305 1.00 96.31 191 ILE A C 1
ATOM 1508 O O . ILE A 1 191 ? 1.239 -8.623 1.930 1.00 96.31 191 ILE A O 1
ATOM 1512 N N . PRO A 1 192 ? 3.478 -8.626 1.925 1.00 96.50 192 PRO A N 1
ATOM 1513 C CA . PRO A 1 192 ? 3.553 -8.836 3.361 1.00 96.50 192 PRO A CA 1
ATOM 1514 C C . PRO A 1 192 ? 3.146 -7.558 4.103 1.00 96.50 192 PRO A C 1
ATOM 1516 O O . PRO A 1 192 ? 3.695 -6.489 3.852 1.00 96.50 192 PRO A O 1
ATOM 1519 N N . ALA A 1 193 ? 2.223 -7.692 5.055 1.00 97.00 193 ALA A N 1
ATOM 1520 C CA . ALA A 1 193 ? 1.754 -6.602 5.913 1.00 97.00 193 ALA A CA 1
ATOM 1521 C C . ALA A 1 193 ? 1.856 -6.977 7.405 1.00 97.00 193 ALA A C 1
ATOM 1523 O O . ALA A 1 193 ? 0.842 -7.132 8.087 1.00 97.00 193 ALA A O 1
ATOM 1524 N N . PRO A 1 194 ? 3.073 -7.206 7.937 1.00 96.69 194 PRO A N 1
ATOM 1525 C CA . PRO A 1 194 ? 3.250 -7.506 9.354 1.00 96.69 194 PRO A CA 1
ATOM 1526 C C . PRO A 1 194 ? 2.986 -6.260 10.210 1.00 96.69 194 PRO A C 1
ATOM 1528 O O . PRO A 1 194 ? 3.315 -5.147 9.806 1.00 96.69 194 PRO A O 1
ATOM 1531 N N . ALA A 1 195 ? 2.487 -6.442 11.437 1.00 96.06 195 ALA A N 1
ATOM 1532 C CA . ALA A 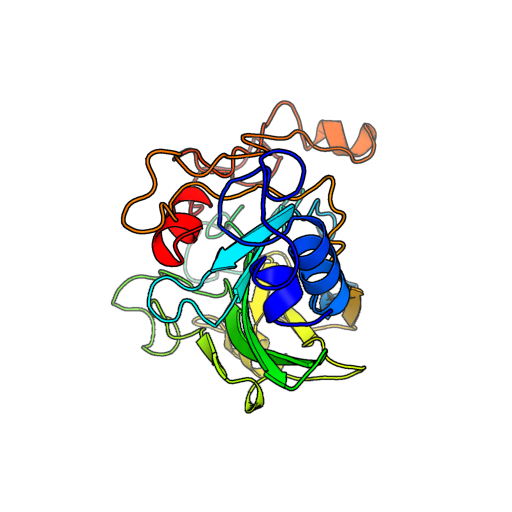1 195 ? 2.236 -5.341 12.378 1.00 96.06 195 ALA A CA 1
ATOM 1533 C C . ALA A 1 195 ? 3.474 -4.470 12.675 1.00 96.06 195 ALA A C 1
ATOM 1535 O O . ALA A 1 195 ? 3.347 -3.290 12.984 1.00 96.06 195 ALA A O 1
ATOM 1536 N N . SER A 1 196 ? 4.685 -5.023 12.540 1.00 95.81 196 SER A N 1
ATOM 1537 C CA . SER A 1 196 ? 5.948 -4.288 12.697 1.00 95.81 196 SER A CA 1
ATOM 1538 C C . SER A 1 196 ? 6.259 -3.315 11.555 1.00 95.81 196 SER A C 1
ATOM 1540 O O . SER A 1 196 ? 7.258 -2.611 11.635 1.00 95.81 196 SER A O 1
ATOM 1542 N N . ARG A 1 197 ? 5.452 -3.303 10.488 1.00 96.69 197 ARG A N 1
ATOM 1543 C CA . ARG A 1 197 ? 5.568 -2.392 9.342 1.00 96.69 197 ARG A CA 1
ATOM 1544 C C . ARG A 1 197 ? 4.340 -1.493 9.166 1.00 96.69 197 ARG A C 1
ATOM 1546 O O . ARG A 1 197 ? 4.159 -0.935 8.086 1.00 96.69 197 ARG A O 1
ATOM 1553 N N . ASN A 1 198 ? 3.525 -1.355 10.217 1.00 97.38 198 ASN A N 1
ATOM 1554 C CA . ASN A 1 198 ? 2.495 -0.323 10.268 1.00 97.38 198 ASN A CA 1
ATOM 1555 C C . ASN A 1 198 ? 3.176 1.050 10.402 1.00 97.38 198 ASN A C 1
ATOM 1557 O O . ASN A 1 198 ? 3.919 1.279 11.359 1.00 97.38 198 ASN A O 1
ATOM 1561 N N . LEU A 1 199 ? 2.952 1.942 9.440 1.00 96.38 199 LEU A N 1
ATOM 1562 C CA . LEU A 1 199 ? 3.471 3.308 9.430 1.00 96.38 199 LEU A CA 1
ATOM 1563 C C . LEU A 1 199 ? 2.723 4.214 10.414 1.00 96.38 199 LEU A C 1
ATOM 1565 O O . LEU A 1 199 ? 3.274 5.245 10.808 1.00 96.38 199 LEU A O 1
ATOM 1569 N N . GLY A 1 200 ? 1.530 3.804 10.842 1.00 93.56 200 GLY A N 1
ATOM 1570 C CA . GLY A 1 200 ? 0.599 4.592 11.635 1.00 93.56 200 GLY A CA 1
ATOM 1571 C C . GLY A 1 200 ? -0.173 5.606 10.797 1.00 93.56 200 GLY A C 1
ATOM 1572 O O . GLY A 1 200 ? -0.126 5.578 9.564 1.00 93.56 200 GLY A O 1
ATOM 1573 N N . ASN A 1 201 ? -0.809 6.545 11.489 1.00 87.38 201 ASN A N 1
ATOM 1574 C CA . ASN A 1 201 ? -1.609 7.612 10.907 1.00 87.38 201 ASN A CA 1
ATOM 1575 C C . ASN A 1 201 ? -1.102 8.999 11.352 1.00 87.38 201 ASN A C 1
ATOM 1577 O O . ASN A 1 201 ? -0.611 9.163 12.466 1.00 87.38 201 ASN A O 1
ATOM 1581 N N . TYR A 1 202 ? -1.206 10.024 10.510 1.00 81.12 202 TYR A N 1
ATOM 1582 C CA . TYR A 1 202 ? -0.806 11.398 10.801 1.00 81.12 202 TYR A CA 1
ATOM 1583 C C . TYR A 1 202 ? -1.873 12.445 10.459 1.00 81.12 202 TYR A C 1
ATOM 1585 O O . TYR A 1 202 ? -2.058 13.391 11.230 1.00 81.12 202 TYR A O 1
ATOM 1593 N N . TYR A 1 203 ? -2.558 12.342 9.315 1.00 71.94 203 TYR A N 1
ATOM 1594 C CA . TYR A 1 203 ? -3.504 13.367 8.863 1.00 71.94 203 TYR A CA 1
ATOM 1595 C C . TYR A 1 203 ? -4.939 13.145 9.353 1.00 71.94 203 TYR A C 1
ATOM 1597 O O . TYR A 1 203 ? -5.712 14.110 9.361 1.00 71.94 203 TYR A O 1
ATOM 1605 N N . HIS A 1 204 ? -5.315 11.946 9.810 1.00 65.44 204 HIS A N 1
ATOM 1606 C CA . HIS A 1 204 ? -6.643 11.723 10.373 1.00 65.44 204 HIS A CA 1
ATOM 1607 C C . HIS A 1 204 ? -6.672 12.093 11.859 1.00 65.44 204 HIS A C 1
ATOM 1609 O O . HIS A 1 204 ? -6.467 11.263 12.736 1.00 65.44 204 HIS A O 1
ATOM 1615 N N . VAL A 1 205 ? -6.982 13.355 12.163 1.00 62.66 205 VAL A N 1
ATOM 1616 C CA . VAL A 1 205 ? -7.383 13.756 13.520 1.00 62.66 205 VAL A CA 1
ATOM 1617 C C . VAL A 1 205 ? -8.908 13.721 13.580 1.00 62.66 205 VAL A C 1
ATOM 1619 O O . VAL A 1 205 ? -9.560 14.589 12.989 1.00 62.66 205 VAL A O 1
ATOM 1622 N N . PRO A 1 206 ? -9.522 12.754 14.281 1.00 59.38 206 PRO A N 1
ATOM 1623 C CA . PRO A 1 206 ? -10.969 12.700 14.379 1.00 59.38 206 PRO A CA 1
ATOM 1624 C C . PRO A 1 206 ? -11.519 13.991 14.994 1.00 59.38 206 PRO A C 1
ATOM 1626 O O . PRO A 1 206 ? -10.976 14.497 15.981 1.00 59.38 206 PRO A O 1
ATOM 1629 N N . ALA A 1 207 ? -12.628 14.506 14.459 1.00 57.31 207 ALA A N 1
ATOM 1630 C CA . ALA A 1 207 ? -13.256 15.718 14.979 1.00 57.31 207 ALA A CA 1
ATOM 1631 C C . ALA A 1 207 ? -13.489 15.619 16.504 1.00 57.31 207 ALA A C 1
ATOM 1633 O O . ALA A 1 207 ? -14.101 14.666 16.996 1.00 57.31 207 ALA A O 1
ATOM 1634 N N . GLY A 1 208 ? -12.971 16.602 17.249 1.00 57.16 208 GLY A N 1
ATOM 1635 C CA . GLY A 1 208 ? -13.052 16.658 18.713 1.00 57.16 208 GLY A CA 1
ATOM 1636 C C . GLY A 1 208 ? -12.010 15.825 19.473 1.00 57.16 208 GLY A C 1
ATOM 1637 O O . GLY A 1 208 ? -12.125 15.712 20.689 1.00 57.16 208 GLY A O 1
ATOM 1638 N N . SER A 1 209 ? -11.018 15.232 18.798 1.00 58.88 209 SER A N 1
ATOM 1639 C CA . SER A 1 209 ? -9.862 14.605 19.453 1.00 58.88 209 SER A CA 1
ATOM 1640 C C . SER A 1 209 ? -8.821 15.658 19.846 1.00 58.88 209 SER A C 1
ATOM 1642 O O . SER A 1 209 ? -8.382 16.433 19.000 1.00 58.88 209 SER A O 1
ATOM 1644 N N . GLU A 1 210 ? -8.399 15.669 21.113 1.00 56.41 210 GLU A N 1
ATOM 1645 C CA . GLU A 1 210 ? -7.209 16.415 21.566 1.00 56.41 210 GLU A CA 1
ATOM 1646 C C . GLU A 1 210 ? -5.903 15.658 21.267 1.00 56.41 210 GLU A C 1
ATOM 1648 O O . GLU A 1 210 ? -4.817 16.233 21.334 1.00 56.41 210 GLU A O 1
ATOM 1653 N N . ILE A 1 211 ? -6.008 14.366 20.936 1.00 59.12 211 ILE A N 1
ATOM 1654 C CA . ILE A 1 211 ? -4.875 13.497 20.629 1.00 59.12 211 ILE A CA 1
ATOM 1655 C C . ILE A 1 211 ? -4.665 13.511 19.113 1.00 59.12 211 ILE A C 1
ATOM 1657 O O . ILE A 1 211 ? -5.597 13.248 18.344 1.00 59.12 211 ILE A O 1
ATOM 1661 N N . VAL A 1 212 ? -3.448 13.876 18.715 1.00 63.72 212 VAL A N 1
ATOM 1662 C CA . VAL A 1 212 ? -2.983 13.914 17.325 1.00 63.72 212 VAL A CA 1
ATOM 1663 C C . VAL A 1 212 ? -2.634 12.487 16.906 1.00 63.72 212 VAL A C 1
ATOM 1665 O O . VAL A 1 212 ? -1.998 11.772 17.682 1.00 63.72 212 VAL A O 1
ATOM 1668 N N . ALA A 1 213 ? -3.050 12.075 15.708 1.00 70.44 213 ALA A N 1
ATOM 1669 C CA . ALA A 1 213 ? -2.637 10.793 15.150 1.00 70.44 213 ALA A CA 1
ATOM 1670 C C . ALA A 1 213 ? -1.100 10.691 15.092 1.00 70.44 213 ALA A C 1
ATOM 1672 O O . ALA A 1 213 ? -0.407 11.700 14.902 1.00 70.44 213 ALA A O 1
ATOM 1673 N N . THR A 1 214 ? -0.564 9.496 15.346 1.00 82.44 214 THR A N 1
ATOM 1674 C CA . THR A 1 214 ? 0.877 9.278 15.522 1.00 82.44 214 THR A CA 1
ATOM 1675 C C . THR A 1 214 ? 1.487 8.403 14.431 1.00 82.44 214 THR A C 1
ATOM 1677 O O . THR A 1 214 ? 1.112 7.254 14.230 1.00 82.44 214 THR A O 1
ATOM 1680 N N . GLN A 1 215 ? 2.548 8.921 13.812 1.00 88.75 215 GLN A N 1
ATOM 1681 C CA . GLN A 1 215 ? 3.435 8.148 12.944 1.00 88.75 215 GLN A CA 1
ATOM 1682 C C . GLN A 1 215 ? 4.171 7.097 13.785 1.00 88.75 215 GLN A C 1
ATOM 1684 O O . GLN A 1 215 ? 4.951 7.447 14.674 1.00 88.75 215 GLN A O 1
ATOM 1689 N N . LEU A 1 216 ? 3.963 5.815 13.496 1.00 92.00 216 LEU A N 1
ATOM 1690 C CA . LEU A 1 216 ? 4.665 4.721 14.173 1.00 92.00 216 LEU A CA 1
ATOM 1691 C C . LEU A 1 216 ? 6.056 4.501 13.570 1.00 92.00 216 LEU A C 1
ATOM 1693 O O . LEU A 1 216 ? 7.012 4.231 14.298 1.00 92.00 216 LEU A O 1
ATOM 1697 N N . ILE A 1 217 ? 6.179 4.653 12.247 1.00 93.81 217 ILE A N 1
ATOM 1698 C CA . ILE A 1 217 ? 7.443 4.516 11.514 1.00 93.81 217 ILE A CA 1
ATOM 1699 C C . ILE A 1 217 ? 7.647 5.772 10.655 1.00 93.81 217 ILE A C 1
ATOM 1701 O O . ILE A 1 217 ? 7.074 5.877 9.568 1.00 93.81 217 ILE A O 1
ATOM 1705 N N . PRO A 1 218 ? 8.451 6.746 11.123 1.00 89.69 218 PRO A N 1
ATOM 1706 C CA . PRO A 1 218 ? 8.690 7.982 10.385 1.00 89.69 218 PRO A CA 1
ATOM 1707 C C . PRO A 1 218 ? 9.593 7.761 9.163 1.00 89.69 218 PRO A C 1
ATOM 1709 O O . PRO A 1 218 ? 9.310 8.252 8.068 1.00 89.69 218 PRO A O 1
ATOM 1712 N N . CYS A 1 219 ? 10.677 7.012 9.373 1.00 89.88 219 CYS A N 1
ATOM 1713 C CA . CYS A 1 219 ? 11.652 6.639 8.362 1.00 89.88 219 CYS A CA 1
ATOM 1714 C C . CYS A 1 219 ? 12.180 5.232 8.638 1.00 89.88 219 CYS A C 1
ATOM 1716 O O . CYS A 1 219 ? 12.174 4.776 9.784 1.00 89.88 219 CYS A O 1
ATOM 1718 N N . THR A 1 220 ? 12.704 4.580 7.609 1.00 89.56 220 THR A N 1
ATOM 1719 C CA . THR A 1 220 ? 13.320 3.258 7.726 1.00 89.56 220 THR A CA 1
ATOM 1720 C C . THR A 1 220 ? 14.620 3.161 6.933 1.00 89.56 220 THR A C 1
ATOM 1722 O O . THR A 1 220 ? 14.975 4.066 6.177 1.00 89.56 220 THR A O 1
ATOM 1725 N N . SER A 1 221 ? 15.344 2.065 7.137 1.00 86.69 221 SER A N 1
ATOM 1726 C CA . SER A 1 221 ? 16.482 1.640 6.328 1.00 86.69 221 SER A CA 1
ATOM 1727 C C . SER A 1 221 ? 16.181 0.306 5.650 1.00 86.69 221 SER A C 1
ATOM 1729 O O . SER A 1 221 ? 15.379 -0.482 6.156 1.00 86.69 221 SER A O 1
ATOM 1731 N N . TRP A 1 222 ? 16.871 0.020 4.549 1.00 84.94 222 TRP A N 1
ATOM 1732 C CA . TRP A 1 222 ? 16.829 -1.296 3.919 1.00 84.94 222 TRP A CA 1
ATOM 1733 C C . TRP A 1 222 ? 17.249 -2.410 4.899 1.00 84.94 222 TRP A C 1
ATOM 1735 O O . TRP A 1 222 ? 18.291 -2.320 5.547 1.00 84.94 222 TRP A O 1
ATOM 1745 N N . GLU A 1 223 ? 16.431 -3.458 4.994 1.00 85.94 223 GLU A N 1
ATOM 1746 C CA . GLU A 1 223 ? 16.585 -4.631 5.870 1.00 85.94 223 GLU A CA 1
ATOM 1747 C C . GLU A 1 223 ? 17.102 -5.869 5.108 1.00 85.94 223 GLU A C 1
ATOM 1749 O O . GLU A 1 223 ? 17.348 -6.916 5.709 1.00 85.94 223 GLU A O 1
ATOM 1754 N N . GLY A 1 224 ? 17.225 -5.789 3.778 1.00 78.62 224 GLY A N 1
ATOM 1755 C CA . GLY A 1 224 ? 17.731 -6.886 2.954 1.00 78.62 224 GLY A CA 1
ATOM 1756 C C . GLY A 1 224 ? 19.256 -7.057 3.043 1.00 78.62 224 GLY A C 1
ATOM 1757 O O . GLY A 1 224 ? 19.945 -6.294 3.717 1.00 78.62 224 GLY A O 1
ATOM 1758 N N . PRO A 1 225 ? 19.819 -8.071 2.365 1.00 74.00 225 PRO A N 1
ATOM 1759 C CA . PRO A 1 225 ? 21.205 -8.475 2.576 1.00 74.00 225 PRO A CA 1
ATOM 1760 C C . PRO A 1 225 ? 22.233 -7.410 2.156 1.00 74.00 225 PRO A C 1
ATOM 1762 O O . PRO A 1 225 ? 22.112 -6.777 1.108 1.00 74.00 225 PRO A O 1
ATOM 1765 N N . ASP A 1 226 ? 23.316 -7.306 2.934 1.00 62.91 226 ASP A N 1
ATOM 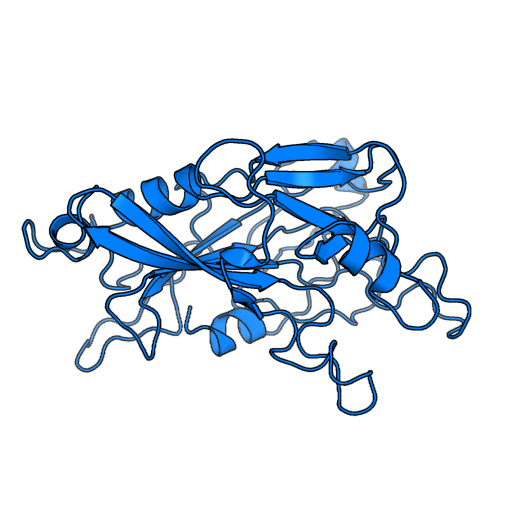1766 C CA . ASP A 1 226 ? 24.380 -6.294 2.807 1.00 62.91 226 ASP A CA 1
ATOM 1767 C C . ASP A 1 226 ? 25.092 -6.244 1.439 1.00 62.91 226 ASP A C 1
ATOM 1769 O O . ASP A 1 226 ? 25.749 -5.267 1.090 1.00 62.91 226 ASP A O 1
ATOM 1773 N N . TRP A 1 227 ? 25.015 -7.286 0.614 1.00 62.97 227 TRP A N 1
ATOM 1774 C CA . TRP A 1 227 ? 25.599 -7.207 -0.730 1.00 62.97 227 TRP A CA 1
ATOM 1775 C C . TRP A 1 227 ? 24.728 -6.373 -1.683 1.00 62.97 227 TRP A C 1
ATOM 1777 O O . TRP A 1 227 ? 25.264 -5.737 -2.588 1.00 62.97 227 TRP A O 1
ATOM 1787 N N . MET A 1 228 ? 23.417 -6.291 -1.428 1.00 63.50 228 MET A N 1
ATOM 1788 C CA . MET A 1 228 ? 22.509 -5.337 -2.080 1.00 63.50 228 MET A CA 1
ATOM 1789 C C . MET A 1 228 ? 22.688 -3.922 -1.510 1.00 63.50 228 MET A C 1
ATOM 1791 O O . MET A 1 228 ? 22.469 -2.927 -2.196 1.00 63.50 228 MET A O 1
ATOM 1795 N N . TYR A 1 229 ? 23.187 -3.820 -0.275 1.00 51.88 229 TYR A N 1
ATOM 1796 C CA . TYR A 1 229 ? 23.479 -2.564 0.421 1.00 51.88 229 TYR A CA 1
ATOM 1797 C C . TYR A 1 229 ? 24.575 -1.719 -0.253 1.00 51.88 229 TYR A C 1
ATOM 1799 O O . TYR A 1 229 ? 24.633 -0.505 -0.063 1.00 51.88 229 TYR A O 1
ATOM 1807 N N . TYR A 1 230 ? 25.422 -2.312 -1.103 1.00 49.28 230 TYR A N 1
ATOM 1808 C CA . TYR A 1 230 ? 26.363 -1.537 -1.918 1.00 49.28 230 TYR A CA 1
ATOM 1809 C C . TYR A 1 230 ? 25.682 -0.708 -3.017 1.00 49.28 230 TYR A C 1
ATOM 1811 O O . TYR A 1 230 ? 26.259 0.310 -3.403 1.00 49.28 230 TYR A O 1
ATOM 1819 N N . ALA A 1 231 ? 24.479 -1.098 -3.454 1.00 46.81 231 ALA A N 1
ATOM 1820 C CA . ALA A 1 231 ? 23.582 -0.262 -4.253 1.00 46.81 231 ALA A CA 1
ATOM 1821 C C . ALA A 1 231 ? 22.724 0.659 -3.358 1.00 46.81 231 ALA A C 1
ATOM 1823 O O . ALA A 1 231 ? 22.523 1.814 -3.702 1.00 46.81 231 ALA A O 1
ATOM 1824 N N . ALA A 1 232 ? 22.323 0.195 -2.165 1.00 50.56 232 ALA A N 1
ATOM 1825 C CA . ALA A 1 232 ? 21.391 0.882 -1.257 1.00 50.56 232 ALA A CA 1
ATOM 1826 C C . ALA A 1 232 ? 21.998 1.967 -0.321 1.00 50.56 232 ALA A C 1
ATOM 1828 O O . ALA A 1 232 ? 21.432 2.271 0.733 1.00 50.56 232 ALA A O 1
ATOM 1829 N N . ARG A 1 233 ? 23.212 2.480 -0.587 1.00 50.66 233 ARG A N 1
ATOM 1830 C CA . ARG A 1 233 ? 24.020 3.170 0.445 1.00 50.66 233 ARG A CA 1
ATOM 1831 C C . ARG A 1 233 ? 23.305 4.377 1.085 1.00 50.66 233 ARG A C 1
ATOM 1833 O O . ARG A 1 233 ? 23.091 5.404 0.452 1.00 50.66 233 ARG A O 1
ATOM 1840 N N . THR A 1 234 ? 23.104 4.295 2.404 1.00 54.69 234 THR A N 1
ATOM 1841 C CA . THR A 1 234 ? 22.756 5.375 3.363 1.00 54.69 234 THR A CA 1
ATOM 1842 C C . THR A 1 234 ? 21.427 6.114 3.183 1.00 54.69 234 THR A C 1
ATOM 1844 O O . THR A 1 234 ? 21.119 6.970 4.013 1.00 54.69 234 THR A O 1
ATOM 1847 N N . GLY A 1 235 ? 20.627 5.784 2.167 1.00 65.12 235 GLY A N 1
ATOM 1848 C CA . GLY A 1 235 ? 19.279 6.332 2.035 1.00 65.12 235 GLY A CA 1
ATOM 1849 C C . GLY A 1 235 ? 18.406 5.914 3.218 1.00 65.12 235 GLY A C 1
ATOM 1850 O O . GLY A 1 235 ? 18.461 4.765 3.651 1.00 65.12 235 GLY A O 1
ATOM 1851 N N . GLN A 1 236 ? 17.633 6.852 3.759 1.00 80.06 236 GLN A N 1
ATOM 1852 C CA . GLN A 1 236 ? 16.475 6.547 4.592 1.00 80.06 236 GLN A CA 1
ATOM 1853 C C . GLN A 1 236 ? 15.233 6.860 3.771 1.00 80.06 236 GLN A C 1
ATOM 1855 O O . GLN A 1 236 ? 15.112 7.964 3.240 1.00 80.06 236 GLN A O 1
ATOM 1860 N N . GLU A 1 237 ? 14.308 5.915 3.690 1.00 85.06 237 GLU A N 1
ATOM 1861 C CA . GLU A 1 237 ? 12.984 6.185 3.146 1.00 85.06 237 GLU A CA 1
ATOM 1862 C C . GLU A 1 237 ? 12.134 6.789 4.260 1.00 85.06 237 GLU A C 1
ATOM 1864 O O . GLU A 1 237 ? 11.912 6.155 5.293 1.00 85.06 237 GLU A O 1
ATOM 1869 N N . CYS A 1 238 ? 11.718 8.042 4.079 1.00 88.38 238 CYS A N 1
ATOM 1870 C CA . CYS A 1 238 ? 10.973 8.816 5.067 1.00 88.38 238 CYS A CA 1
ATOM 1871 C C . CYS A 1 238 ? 9.559 9.111 4.562 1.00 88.38 238 CYS A C 1
ATOM 1873 O O . CYS A 1 238 ? 9.323 10.134 3.912 1.00 88.38 238 CYS A O 1
ATOM 1875 N N . PHE A 1 239 ? 8.614 8.238 4.907 1.00 90.31 239 PHE A N 1
ATOM 1876 C CA . PHE A 1 239 ? 7.249 8.238 4.371 1.00 90.31 239 PHE A CA 1
ATOM 1877 C C . PHE A 1 239 ? 6.460 9.521 4.658 1.00 90.31 239 PHE A C 1
ATOM 1879 O O . PHE A 1 239 ? 5.634 9.949 3.856 1.00 90.31 239 PHE A O 1
ATOM 1886 N N . TRP A 1 240 ? 6.741 10.171 5.78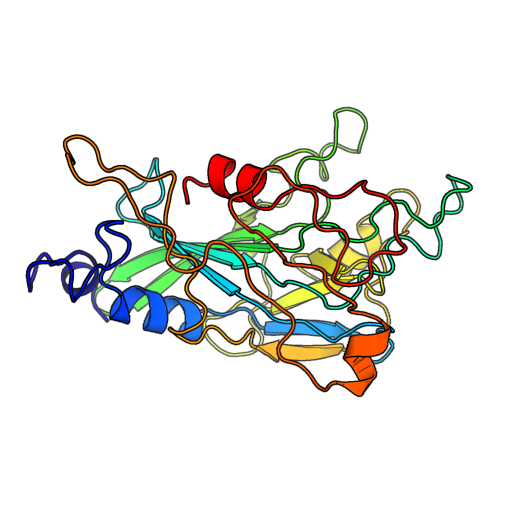6 1.00 89.12 240 TRP A N 1
ATOM 1887 C CA . TRP A 1 240 ? 6.005 11.348 6.258 1.00 89.12 240 TRP A CA 1
ATOM 1888 C C . TRP A 1 240 ? 6.736 12.670 6.012 1.00 89.12 240 TRP A C 1
ATOM 1890 O O . TRP A 1 240 ? 6.372 13.713 6.564 1.00 89.12 240 TRP A O 1
ATOM 1900 N N . SER A 1 241 ? 7.784 12.639 5.190 1.00 86.81 241 SER A N 1
ATOM 1901 C CA . SER A 1 241 ? 8.569 13.811 4.812 1.00 86.81 241 SER A CA 1
ATOM 1902 C C . SER A 1 241 ? 8.214 14.286 3.401 1.00 86.81 241 SER A C 1
ATOM 1904 O O . SER A 1 241 ? 7.696 13.527 2.590 1.00 86.81 241 SER A O 1
ATOM 1906 N N . ASP A 1 242 ? 8.488 15.557 3.099 1.00 81.25 242 ASP A N 1
ATOM 1907 C CA . ASP A 1 242 ? 8.403 16.068 1.722 1.00 81.25 242 ASP A CA 1
ATOM 1908 C C . ASP A 1 242 ? 9.620 15.659 0.873 1.00 81.25 242 ASP A C 1
ATOM 1910 O O . ASP A 1 242 ? 9.734 16.085 -0.275 1.00 81.25 242 ASP A O 1
ATOM 1914 N N . ASN A 1 243 ? 10.537 14.861 1.433 1.00 76.19 243 ASN A N 1
ATOM 1915 C CA . ASN A 1 243 ? 11.699 14.385 0.706 1.00 76.19 243 ASN A CA 1
ATOM 1916 C C . ASN A 1 243 ? 11.244 13.370 -0.336 1.00 76.19 243 ASN A C 1
ATOM 1918 O O . ASN A 1 243 ? 10.506 12.431 -0.036 1.00 76.19 243 ASN A O 1
ATOM 1922 N N . VAL A 1 244 ? 11.712 13.578 -1.558 1.00 70.69 244 VAL A N 1
ATOM 1923 C CA . VAL A 1 244 ? 11.582 12.602 -2.629 1.00 70.69 244 VAL A CA 1
ATOM 1924 C C . VAL A 1 244 ? 12.463 11.402 -2.283 1.00 70.69 244 VAL A C 1
ATOM 1926 O O . VAL A 1 244 ? 13.573 11.568 -1.776 1.00 70.69 244 VAL A O 1
ATOM 1929 N N . PHE A 1 245 ? 11.938 10.199 -2.499 1.00 67.62 245 PHE A N 1
ATOM 1930 C CA . PHE A 1 245 ? 12.668 8.959 -2.290 1.00 67.62 245 PHE A CA 1
ATOM 1931 C C . PHE A 1 245 ? 12.754 8.215 -3.615 1.00 67.62 245 PHE A C 1
ATOM 1933 O O . PHE A 1 245 ? 11.793 7.570 -4.007 1.00 67.62 245 PHE A O 1
ATOM 1940 N N . SER A 1 246 ? 13.895 8.316 -4.293 1.00 61.66 246 SER A N 1
ATOM 1941 C CA . SER A 1 246 ? 14.083 7.787 -5.648 1.00 61.66 246 SER A CA 1
ATOM 1942 C C . SER A 1 246 ? 14.539 6.312 -5.654 1.00 61.66 246 SER A C 1
ATOM 1944 O O . SER A 1 246 ? 15.386 5.906 -6.452 1.00 61.66 246 SER A O 1
ATOM 1946 N N . GLY A 1 247 ? 14.027 5.514 -4.712 1.00 59.66 247 GLY A N 1
ATOM 1947 C CA . GLY A 1 247 ? 14.584 4.209 -4.352 1.00 59.66 247 GLY A CA 1
ATOM 1948 C C . GLY A 1 247 ? 15.801 4.321 -3.425 1.00 59.66 247 GLY A C 1
ATOM 1949 O O . GLY A 1 247 ? 16.291 5.406 -3.108 1.00 59.66 247 GLY A O 1
ATOM 1950 N N . TRP A 1 248 ? 16.315 3.180 -2.961 1.00 64.00 248 TRP A N 1
ATOM 1951 C CA . TRP A 1 248 ? 17.444 3.163 -2.022 1.00 64.00 248 TRP A CA 1
ATOM 1952 C C . TRP A 1 248 ? 18.796 3.429 -2.715 1.00 64.00 248 TRP A C 1
ATOM 1954 O O . TRP A 1 248 ? 19.818 3.497 -2.032 1.00 64.00 248 TRP A O 1
ATOM 1964 N N . ASP A 1 249 ? 18.818 3.595 -4.046 1.00 60.50 249 ASP A N 1
ATOM 1965 C CA . ASP A 1 249 ? 20.003 3.953 -4.839 1.00 60.50 249 ASP A CA 1
ATOM 1966 C C . ASP A 1 249 ? 20.192 5.486 -4.915 1.00 60.50 249 ASP A C 1
ATOM 1968 O O . ASP A 1 249 ? 19.459 6.174 -5.627 1.00 60.50 249 ASP A O 1
ATOM 1972 N N . PRO A 1 250 ? 21.220 6.049 -4.252 1.00 52.25 250 PRO A N 1
ATOM 1973 C CA . PRO A 1 250 ? 21.439 7.495 -4.172 1.00 52.25 250 PRO A CA 1
ATOM 1974 C C . PRO A 1 250 ? 21.955 8.129 -5.476 1.00 52.25 250 PRO A C 1
ATOM 1976 O O . PRO A 1 250 ? 22.240 9.327 -5.504 1.00 52.25 250 PRO A O 1
ATOM 1979 N N . THR A 1 251 ? 22.171 7.353 -6.544 1.00 56.50 251 THR A N 1
ATOM 1980 C CA . THR A 1 251 ? 22.745 7.856 -7.804 1.00 56.50 251 THR A CA 1
ATOM 1981 C C . THR A 1 251 ? 21.705 8.368 -8.802 1.00 56.50 251 THR A C 1
ATOM 1983 O O . THR A 1 251 ? 22.080 8.865 -9.872 1.00 56.50 251 THR A O 1
ATOM 1986 N N . LYS A 1 252 ? 20.413 8.262 -8.480 1.00 56.75 252 LYS A N 1
ATOM 1987 C CA . LYS A 1 252 ? 19.310 8.608 -9.383 1.00 56.75 252 LYS A CA 1
ATOM 1988 C C . LYS A 1 252 ? 18.707 9.976 -9.040 1.00 56.75 252 LYS A C 1
ATOM 1990 O O . LYS A 1 252 ? 18.520 10.262 -7.862 1.00 56.75 252 LYS A O 1
ATOM 1995 N N . PRO A 1 253 ? 18.481 10.857 -10.036 1.00 54.50 253 PRO A N 1
ATOM 1996 C CA . PRO A 1 253 ? 17.915 12.182 -9.797 1.00 54.50 253 PRO A CA 1
ATOM 1997 C C . PRO A 1 253 ? 16.422 12.123 -9.445 1.00 54.50 253 PRO A C 1
ATOM 1999 O O . PRO A 1 253 ? 15.702 11.257 -9.927 1.00 54.50 253 PRO A O 1
ATOM 2002 N N . ASP A 1 254 ? 16.001 13.095 -8.636 1.00 54.69 254 ASP A N 1
ATOM 2003 C CA . ASP A 1 254 ? 14.671 13.218 -8.035 1.00 54.69 254 ASP A CA 1
ATOM 2004 C C . ASP A 1 254 ? 13.599 13.686 -9.035 1.00 54.69 254 ASP A C 1
ATOM 2006 O O . ASP A 1 254 ? 13.510 14.880 -9.318 1.00 54.69 254 ASP A O 1
ATOM 2010 N N . ASP A 1 255 ? 12.753 12.767 -9.508 1.00 60.88 255 ASP A N 1
ATOM 2011 C CA . ASP A 1 255 ? 11.471 13.081 -10.177 1.00 60.88 255 ASP A CA 1
ATOM 2012 C C . ASP A 1 255 ? 10.261 12.408 -9.488 1.00 60.88 255 ASP A C 1
ATOM 2014 O O . ASP A 1 255 ? 9.129 12.517 -9.957 1.00 60.88 255 ASP A O 1
ATOM 2018 N N . ALA A 1 256 ? 10.475 11.756 -8.341 1.00 69.00 256 ALA A N 1
ATOM 2019 C CA . ALA A 1 256 ? 9.450 10.962 -7.680 1.00 69.00 256 ALA A CA 1
ATOM 2020 C C . ALA A 1 256 ? 8.480 11.759 -6.789 1.00 69.00 256 ALA A C 1
ATOM 2022 O O . ALA A 1 256 ? 8.795 12.801 -6.205 1.00 69.00 256 ALA A O 1
ATOM 2023 N N . THR A 1 257 ? 7.264 11.231 -6.635 1.00 75.31 257 THR A N 1
ATOM 2024 C CA . THR A 1 257 ? 6.258 11.784 -5.714 1.00 75.31 257 THR A CA 1
ATOM 2025 C C . THR A 1 257 ? 6.524 11.312 -4.281 1.00 75.31 257 THR A C 1
ATOM 2027 O O . THR A 1 257 ? 6.551 10.109 -4.070 1.00 75.31 257 THR A O 1
ATOM 2030 N N . PRO A 1 258 ? 6.654 12.188 -3.262 1.00 82.44 258 PRO A N 1
ATOM 2031 C CA . PRO A 1 258 ? 6.777 11.751 -1.867 1.00 82.44 258 PRO A CA 1
ATOM 2032 C C . PRO A 1 258 ? 5.493 11.094 -1.330 1.00 82.44 258 PRO A C 1
ATOM 2034 O O . PRO A 1 258 ? 4.405 11.664 -1.483 1.00 82.44 258 PRO A O 1
ATOM 2037 N N . TYR A 1 259 ? 5.612 9.987 -0.582 1.00 87.19 259 TYR A N 1
ATOM 2038 C CA . TYR A 1 259 ? 4.480 9.336 0.108 1.00 87.19 259 TYR A CA 1
ATOM 2039 C C . TYR A 1 259 ? 3.646 10.291 0.956 1.00 87.19 259 TYR A C 1
ATOM 2041 O O . TYR A 1 259 ? 2.422 10.193 0.960 1.00 87.19 259 TYR A O 1
ATOM 2049 N N . LYS A 1 260 ? 4.265 11.287 1.599 1.00 87.50 260 LYS A N 1
ATOM 2050 C CA . LYS A 1 260 ? 3.550 12.293 2.393 1.00 87.50 260 LYS A CA 1
ATOM 2051 C C . LYS A 1 260 ? 2.434 12.984 1.605 1.00 87.50 260 LYS A C 1
ATOM 2053 O O . LYS A 1 260 ? 1.394 13.309 2.182 1.00 87.50 260 LYS A O 1
ATOM 2058 N N . ARG A 1 261 ? 2.633 13.231 0.303 1.00 84.75 261 ARG A N 1
ATOM 2059 C CA . ARG A 1 261 ? 1.605 13.829 -0.563 1.00 84.75 261 ARG A CA 1
ATOM 2060 C C . ARG A 1 261 ? 0.465 12.848 -0.820 1.00 84.75 261 ARG A C 1
ATOM 2062 O O . ARG A 1 261 ? -0.690 13.252 -0.737 1.00 84.75 261 ARG A O 1
ATOM 2069 N N . ILE A 1 262 ? 0.793 11.580 -1.066 1.00 87.31 262 ILE A N 1
ATOM 2070 C CA . ILE A 1 262 ? -0.172 10.491 -1.262 1.00 87.31 262 ILE A CA 1
ATOM 2071 C C . ILE A 1 262 ? -1.011 10.309 0.011 1.00 87.31 262 ILE A C 1
ATOM 2073 O O . ILE A 1 262 ? -2.233 10.418 -0.036 1.00 87.31 262 ILE A O 1
ATOM 2077 N N . PHE A 1 263 ? -0.371 10.160 1.172 1.00 89.44 263 PHE A N 1
ATOM 2078 C CA . PHE A 1 263 ? -1.040 10.034 2.469 1.00 89.44 263 PHE A CA 1
ATOM 2079 C C . PHE A 1 263 ? -1.969 11.203 2.769 1.00 89.44 263 PHE A C 1
ATOM 2081 O O . PHE A 1 263 ? -3.096 10.997 3.205 1.00 89.44 263 PHE A O 1
ATOM 2088 N N . LYS A 1 264 ? -1.551 12.432 2.452 1.00 85.56 264 LYS A N 1
ATOM 2089 C CA . LYS A 1 264 ? -2.398 13.614 2.625 1.00 85.56 264 LYS A CA 1
ATOM 2090 C C . LYS A 1 264 ? -3.662 13.575 1.763 1.00 85.56 264 LYS A C 1
ATOM 2092 O O . LYS A 1 264 ? -4.698 14.046 2.218 1.00 85.56 264 LYS A O 1
ATOM 2097 N N . ILE A 1 265 ? -3.584 13.054 0.535 1.00 85.00 265 ILE A N 1
ATOM 2098 C CA . ILE A 1 265 ? -4.743 12.944 -0.366 1.00 85.00 265 ILE A CA 1
ATOM 2099 C C . ILE A 1 265 ? -5.775 11.965 0.199 1.00 85.00 265 ILE A C 1
ATOM 2101 O O . ILE A 1 265 ? -6.968 12.254 0.163 1.00 85.00 265 ILE A O 1
ATOM 2105 N N . PHE A 1 266 ? -5.319 10.837 0.744 1.00 86.56 266 PHE A N 1
ATOM 2106 C CA . PHE A 1 266 ? -6.202 9.803 1.290 1.00 86.56 266 PHE A CA 1
ATOM 2107 C C . PHE A 1 266 ? -6.521 9.981 2.783 1.00 86.56 266 PHE A C 1
ATOM 2109 O O . PHE A 1 266 ? -7.353 9.257 3.313 1.00 86.56 266 PHE A O 1
ATOM 2116 N N . GLY A 1 267 ? -5.913 10.956 3.463 1.00 86.06 267 GLY A N 1
ATOM 2117 C CA . GLY A 1 267 ? -6.161 11.216 4.882 1.00 86.06 267 GLY A CA 1
ATOM 2118 C C . GLY A 1 267 ? -5.564 10.159 5.814 1.00 86.06 267 GLY A C 1
ATOM 2119 O O . GLY A 1 267 ? -6.204 9.805 6.799 1.00 86.06 267 GLY A O 1
ATOM 2120 N N . PHE A 1 268 ? -4.372 9.652 5.494 1.00 85.75 268 PHE A N 1
ATOM 2121 C CA . PHE A 1 268 ? -3.572 8.804 6.387 1.00 85.75 268 PHE A CA 1
ATOM 2122 C C . PHE A 1 268 ? -2.685 9.599 7.313 1.00 85.75 268 PHE A C 1
ATOM 2124 O O . PHE A 1 268 ? -2.384 10.773 7.050 1.00 85.75 268 PHE A O 1
#

Radius of gyration: 18.2 Å; chains: 1; bounding box: 48×35×52 Å

pLDDT: mean 81.41, std 15.0, range [39.34, 98.06]

Foldseek 3Di:
DFLCVQQCVVHHDDCVQAVLPQSGGLVVLLCCCQQQFAFEWDFPPAPFPAWDKFKAKHQFPVHNQKIKMKIFGQTQWFQAQPPPPPDPDSQHLQQARWMKMWIWHAPDDPDIATAKIAGQQLACPDPPFDPCNHHPNRIDGPVLFPDPDPRYTYWYAFGSNGTIHRDQVCQCVRDDVSSTHSDHDIDTDGDDYHSVRHQWAAQNDDPPDPDGRDGPDQWDADPDDCVSCVQQPPDIQGQQDQDAGSHSGPPRDGPYGRNNVVCNVRRD